Protein AF-A0A920QBR0-F1 (afdb_monomer)

Secondary structure (DSSP, 8-state):
-PPPHHHHHHHHHHHHTS--S-EE--SS--SGGGSSS-SSS--TTSHHHHHHTT--EEEEEETT-HHHHHHHHHHH--EEEEEPPPPEEE----HHHHHHHHHHHHHHHHHHH-HHHHHHHHHHHHHHHHH-GGGGGS---S-HHHHHHHHHHHHHH-EEE-S---TT----HHHHHHHHHHHHHS-BTTB--HHHHHHHHHHHHHHHHHHHHTSS---------

pLDDT: mean 85.83, std 17.13, range [30.34, 98.31]

Solvent-accessible surface area (backbone atoms only — not comparable to full-atom values): 12995 Å² total; per-residue (Å²): 120,80,80,58,70,69,60,45,49,52,38,44,39,42,54,71,72,69,51,54,82,56,47,75,52,79,53,79,71,77,63,54,51,69,42,55,59,66,90,52,81,67,49,85,87,18,43,27,39,59,40,55,60,87,56,46,30,39,27,47,28,46,61,92,46,60,71,53,54,50,43,32,37,46,34,51,65,31,47,74,43,73,38,73,69,39,40,34,30,64,60,44,66,56,73,71,52,41,52,51,50,53,46,50,54,51,24,66,67,21,55,84,83,34,54,71,59,19,54,52,39,48,53,54,51,52,56,49,45,78,72,38,83,68,47,78,75,52,67,94,53,99,47,64,67,59,36,48,51,52,50,51,51,53,49,28,65,33,78,38,66,67,63,75,60,53,92,97,62,74,70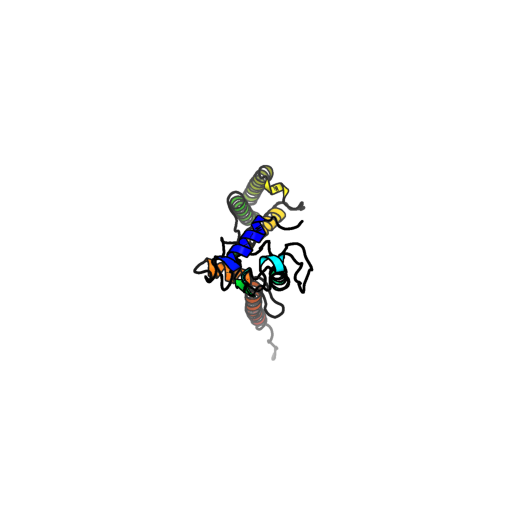,59,72,67,52,32,52,36,26,50,53,57,64,37,52,57,58,52,101,90,40,72,10,50,65,55,48,51,49,59,52,47,48,53,55,52,49,50,52,56,53,58,71,66,67,82,78,86,86,82,81,88,82,90,134

Nearest PDB structures (foldseek):
  7c6o-assembly1_A  TM=9.203E-01  e=1.365E-17  Mycobacterium tuberculosis
  4zhj-assembly1_A  TM=8.213E-01  e=3.123E-10  Synechocystis sp. PCC 6803 substr. Kazusa
  6ytj-assembly1_AAA  TM=8.312E-01  e=5.934E-10  Synechocystis sp. PCC 6803
  6yt0-assembly2_A  TM=8.224E-01  e=7.671E-10  Synechocystis sp. PCC 6803 substr. Kazusa
  4zhj-assembly1_B  TM=8.304E-01  e=6.379E-09  Synechocystis sp. PCC 6803 substr. Kazusa

Structure (mmCIF, N/CA/C/O backbone):
data_AF-A0A920QBR0-F1
#
_entry.id   AF-A0A920QBR0-F1
#
loop_
_atom_site.group_PDB
_atom_site.id
_atom_site.type_symbol
_atom_site.label_atom_id
_atom_site.label_alt_id
_atom_site.label_comp_id
_atom_site.label_asym_id
_atom_site.label_entity_id
_atom_site.label_seq_id
_atom_site.pdbx_PDB_ins_code
_atom_site.Cartn_x
_atom_site.Cartn_y
_atom_site.Cartn_z
_atom_site.occupancy
_atom_site.B_iso_or_equiv
_atom_site.auth_seq_id
_atom_site.auth_comp_id
_atom_site.auth_asym_id
_atom_site.auth_atom_id
_atom_site.pdbx_PDB_model_num
ATOM 1 N N . MET A 1 1 ? 1.749 7.139 26.331 1.00 79.00 1 MET A N 1
ATOM 2 C CA . MET A 1 1 ? 1.245 8.423 26.866 1.00 79.00 1 MET A CA 1
ATOM 3 C C . MET A 1 1 ? -0.264 8.450 26.666 1.00 79.00 1 MET A C 1
ATOM 5 O O . MET A 1 1 ? -0.679 7.994 25.605 1.00 79.00 1 MET A O 1
ATOM 9 N N . PRO A 1 2 ? -1.073 8.867 27.656 1.00 90.00 2 PRO A N 1
ATOM 10 C CA . PRO A 1 2 ? -2.527 8.964 27.491 1.00 90.00 2 PRO A CA 1
ATOM 11 C C . PRO A 1 2 ? -2.900 9.931 26.348 1.00 90.00 2 PRO A C 1
ATOM 13 O O . PRO A 1 2 ? -2.114 10.841 26.067 1.00 90.00 2 PRO A O 1
ATOM 16 N N . PRO A 1 3 ? -4.053 9.741 25.675 1.00 94.88 3 PRO A N 1
ATOM 17 C CA . PRO A 1 3 ? -4.539 10.686 24.677 1.00 94.88 3 PRO A CA 1
ATOM 18 C C . PRO A 1 3 ? -4.793 12.062 25.311 1.00 94.88 3 PRO A C 1
ATOM 20 O O . PRO A 1 3 ? -5.148 12.137 26.492 1.00 94.88 3 PRO A O 1
ATOM 23 N N . PRO A 1 4 ? -4.635 13.149 24.543 1.00 96.19 4 PRO A N 1
ATOM 24 C CA . PRO A 1 4 ? -4.930 14.486 25.034 1.00 96.19 4 PRO A CA 1
ATOM 25 C C . PRO A 1 4 ? -6.442 14.643 25.305 1.00 96.19 4 PRO A C 1
ATOM 27 O O . PRO A 1 4 ? -7.250 13.962 24.663 1.00 96.19 4 PRO A O 1
ATOM 30 N N . PRO A 1 5 ? -6.861 15.514 26.241 1.00 96.44 5 PRO A N 1
ATOM 31 C CA . PRO A 1 5 ? -8.274 15.681 26.595 1.00 96.44 5 PRO A CA 1
ATOM 32 C C . PRO A 1 5 ? -9.180 16.006 25.401 1.00 96.44 5 PRO A C 1
ATOM 34 O O . PRO A 1 5 ? -10.298 15.503 25.326 1.00 96.44 5 PRO A O 1
ATOM 37 N N . GLU A 1 6 ? -8.686 16.780 24.434 1.00 97.56 6 GLU A N 1
ATOM 38 C CA . GLU A 1 6 ? -9.406 17.169 23.218 1.00 97.56 6 GLU A CA 1
ATOM 39 C C . GLU A 1 6 ? -9.779 15.950 22.365 1.00 97.56 6 GLU A C 1
ATOM 41 O O . GLU A 1 6 ? -10.854 15.903 21.767 1.00 97.56 6 GLU A O 1
ATOM 46 N N . TYR A 1 7 ? -8.918 14.929 22.353 1.00 96.81 7 TYR A N 1
ATOM 47 C CA . TYR A 1 7 ? -9.184 13.674 21.658 1.00 96.81 7 TYR A CA 1
ATOM 48 C C . TYR A 1 7 ? -10.373 12.940 22.286 1.00 96.81 7 TYR A C 1
ATOM 50 O O . TYR A 1 7 ? -11.273 12.487 21.581 1.00 96.81 7 TYR A O 1
ATOM 58 N N . LEU A 1 8 ? -10.403 12.838 23.618 1.00 96.31 8 LEU A N 1
ATOM 59 C CA . LEU A 1 8 ? -11.502 12.183 24.332 1.00 96.31 8 LEU A CA 1
ATOM 60 C C . LEU A 1 8 ? -12.803 12.984 24.218 1.00 96.31 8 LEU A C 1
ATOM 62 O O . LEU A 1 8 ? -13.861 12.391 24.009 1.00 96.31 8 LEU A O 1
ATOM 66 N N . ALA A 1 9 ? -12.717 14.315 24.282 1.00 97.56 9 ALA A N 1
ATOM 67 C CA . ALA A 1 9 ? -13.857 15.206 24.101 1.00 97.56 9 ALA A CA 1
ATOM 68 C C . ALA A 1 9 ? -14.510 15.026 22.721 1.00 97.56 9 ALA A C 1
ATOM 70 O O . ALA A 1 9 ? -15.734 14.998 22.629 1.00 97.56 9 ALA A O 1
ATOM 71 N N . PHE A 1 10 ? -13.721 14.825 21.659 1.00 97.31 10 PHE A N 1
ATOM 72 C CA . PHE A 1 10 ? -14.254 14.569 20.319 1.00 97.31 10 PHE A CA 1
ATOM 73 C C . PHE A 1 10 ? -15.081 13.277 20.250 1.00 97.31 10 PHE A C 1
ATOM 75 O O . PHE A 1 10 ? -16.214 13.290 19.769 1.00 97.31 10 PHE A O 1
ATOM 82 N N . TYR A 1 11 ? -14.565 12.165 20.783 1.00 97.06 11 TYR A N 1
ATOM 83 C CA . TYR A 1 11 ? -15.329 10.913 20.819 1.00 97.06 11 TYR A CA 1
ATOM 84 C C . TYR A 1 11 ? -16.535 10.982 21.757 1.00 97.06 11 TYR A C 1
ATOM 86 O O . TYR A 1 11 ? -17.562 10.360 21.486 1.00 97.06 11 TYR A O 1
ATOM 94 N N . GLN A 1 12 ? -16.441 11.738 22.851 1.00 96.88 12 GLN A N 1
ATOM 95 C CA . GLN A 1 12 ? -17.585 11.987 23.719 1.00 96.88 12 GLN A CA 1
ATOM 96 C C . GLN A 1 12 ? -18.673 12.775 22.986 1.00 96.88 12 GLN A C 1
ATOM 98 O O . GLN A 1 12 ? -19.828 12.363 23.018 1.00 96.88 12 GLN A O 1
ATOM 103 N N . TRP A 1 13 ? -18.309 13.832 22.258 1.00 98.12 13 TRP A N 1
ATOM 104 C CA . TRP A 1 13 ? -19.238 14.603 21.433 1.00 98.12 13 TRP A CA 1
ATOM 105 C C . TRP A 1 13 ? -19.926 13.727 20.375 1.00 98.12 13 TRP A C 1
ATOM 107 O O . TRP A 1 13 ? -21.146 13.793 20.229 1.00 98.12 13 TRP A O 1
ATOM 117 N N . ILE A 1 14 ? -19.184 12.840 19.693 1.00 97.81 14 ILE A N 1
ATOM 118 C CA . ILE A 1 14 ? -19.760 11.881 18.730 1.00 97.81 14 ILE A CA 1
ATOM 119 C C . ILE A 1 14 ? -20.855 11.021 19.385 1.00 97.81 14 ILE A C 1
ATOM 121 O O . ILE A 1 14 ? -21.906 10.790 18.779 1.00 97.81 14 ILE A O 1
ATOM 125 N N . LYS A 1 15 ? -20.606 10.533 20.606 1.00 96.31 15 LYS A N 1
ATOM 126 C CA . LYS A 1 15 ? -21.509 9.623 21.327 1.00 96.31 15 LYS A CA 1
ATOM 127 C C . LYS A 1 15 ? -22.711 10.336 21.944 1.00 96.31 15 LYS A C 1
ATOM 129 O O . LYS A 1 15 ? -23.831 9.864 21.792 1.00 96.31 15 LYS A O 1
ATOM 134 N N . GLU A 1 16 ? -22.485 11.449 22.632 1.00 96.56 16 GLU A N 1
ATOM 135 C CA . GLU A 1 16 ? -23.479 12.058 23.525 1.00 96.56 16 GLU A CA 1
ATOM 136 C C . GLU A 1 16 ? -24.253 13.209 22.866 1.00 96.56 16 GLU A C 1
ATOM 138 O O . GLU A 1 16 ? -25.473 13.309 23.025 1.00 96.56 16 GLU A O 1
ATOM 143 N N . ASP A 1 17 ? -23.565 14.057 22.095 1.00 97.69 17 ASP A N 1
ATOM 144 C CA . ASP A 1 17 ? -24.154 15.263 21.501 1.00 97.69 17 ASP A CA 1
ATOM 145 C C . ASP A 1 17 ? -24.629 15.009 20.070 1.00 97.69 17 ASP A C 1
ATOM 147 O O . ASP A 1 17 ? -25.798 15.225 19.747 1.00 97.69 17 ASP A O 1
ATOM 151 N N . PHE A 1 18 ? -23.734 14.505 19.214 1.00 98.31 18 PHE A N 1
ATOM 152 C CA . PHE A 1 18 ? -24.069 14.113 17.846 1.00 98.31 18 PHE A CA 1
ATOM 153 C C . PHE A 1 18 ? -24.934 12.847 17.813 1.00 98.31 18 PHE A C 1
ATOM 155 O O . PHE A 1 18 ? -25.727 12.671 16.888 1.00 98.31 18 PHE A O 1
ATOM 162 N N . LYS A 1 19 ? -24.819 11.992 18.841 1.00 97.38 19 LYS A N 1
ATOM 163 C CA . LYS A 1 19 ? -25.601 10.756 19.008 1.00 97.38 19 LYS A CA 1
ATOM 164 C C . LYS A 1 19 ? -25.487 9.834 17.798 1.00 97.38 19 LYS A C 1
ATOM 166 O O . LYS A 1 19 ? -26.486 9.354 17.260 1.00 97.38 19 LYS A O 1
ATOM 171 N N . ALA A 1 20 ? -24.251 9.601 17.351 1.00 98.00 20 ALA A N 1
ATOM 172 C CA . ALA A 1 20 ? -23.984 8.664 16.270 1.00 98.00 20 ALA A CA 1
ATOM 173 C C . ALA A 1 20 ? -24.543 7.274 16.601 1.00 98.00 20 ALA A C 1
ATOM 175 O O . ALA A 1 20 ? -24.370 6.760 17.703 1.00 98.00 20 ALA A O 1
ATOM 176 N N . HIS A 1 21 ? -25.147 6.629 15.604 1.00 98.06 21 HIS A N 1
ATOM 177 C CA . HIS A 1 21 ? -25.524 5.216 15.691 1.00 98.06 21 HIS A CA 1
ATOM 178 C C . HIS A 1 21 ? -24.360 4.283 15.328 1.00 98.06 21 HIS A C 1
ATOM 180 O O . HIS A 1 21 ? -24.362 3.116 15.708 1.00 98.06 21 HIS A O 1
ATOM 186 N N . ALA A 1 22 ? -23.386 4.789 14.568 1.00 97.50 22 ALA A N 1
ATOM 187 C CA . ALA A 1 22 ? -22.172 4.097 14.160 1.00 97.50 22 ALA A CA 1
ATOM 188 C C . ALA A 1 22 ? -21.110 5.119 13.730 1.00 97.50 22 ALA A C 1
ATOM 190 O O . ALA A 1 22 ? -21.442 6.253 13.373 1.00 97.50 22 ALA A O 1
ATOM 191 N N . VAL A 1 23 ? -19.849 4.695 13.706 1.00 96.88 23 VAL A N 1
ATOM 192 C CA . VAL A 1 23 ? -18.732 5.443 13.117 1.00 96.88 23 VAL A CA 1
ATOM 193 C C . VAL A 1 23 ? -18.111 4.659 11.978 1.00 96.88 23 VAL A C 1
ATOM 195 O O . VAL A 1 23 ? -18.086 3.429 11.996 1.00 96.88 23 VAL A O 1
ATOM 198 N N . ILE A 1 24 ? -17.598 5.393 10.995 1.00 96.31 24 ILE A N 1
ATOM 199 C CA . ILE A 1 24 ? -16.782 4.838 9.924 1.00 96.31 24 ILE A CA 1
ATOM 200 C C . ILE A 1 24 ? -15.386 5.428 10.075 1.00 96.31 24 ILE A C 1
ATOM 202 O O . ILE A 1 24 ? -15.191 6.616 9.820 1.00 96.31 24 ILE A O 1
ATOM 206 N N . HIS A 1 25 ? -14.426 4.608 10.490 1.00 95.44 25 HIS A N 1
ATOM 207 C CA . HIS A 1 25 ? -13.015 4.957 10.346 1.00 95.44 25 HIS A CA 1
ATOM 208 C C . HIS A 1 25 ? -12.565 4.551 8.948 1.00 95.44 25 HIS A C 1
ATOM 210 O O . HIS A 1 25 ? -13.014 3.535 8.431 1.00 95.44 25 HIS A O 1
ATOM 216 N N . PHE A 1 26 ? -11.715 5.343 8.302 1.00 91.62 26 PHE A N 1
ATOM 217 C CA . PHE A 1 26 ? -11.327 5.092 6.917 1.00 91.62 26 PHE A CA 1
ATOM 218 C C . PHE A 1 26 ? -9.814 5.172 6.757 1.00 91.62 26 PHE A C 1
ATOM 220 O O . PHE A 1 26 ? -9.212 6.193 7.084 1.00 91.62 26 PHE A O 1
ATOM 227 N N . GLY A 1 27 ? -9.216 4.111 6.215 1.00 82.00 27 GLY A N 1
ATOM 228 C CA . GLY A 1 27 ? -7.786 4.045 5.929 1.00 82.00 27 GLY A CA 1
ATOM 229 C C . GLY A 1 27 ? -7.072 2.908 6.655 1.00 82.00 27 GLY A C 1
ATOM 230 O O . GLY A 1 27 ? -7.659 2.162 7.428 1.00 82.00 27 GLY A O 1
ATOM 231 N N . LYS A 1 28 ? -5.775 2.779 6.361 1.00 72.88 28 LYS A N 1
ATOM 232 C CA . LYS A 1 28 ? -4.910 1.700 6.857 1.00 72.88 28 LYS A CA 1
ATOM 233 C C . LYS A 1 28 ? -4.583 1.835 8.354 1.00 72.88 28 LYS A C 1
ATOM 235 O O . LYS A 1 28 ? -4.350 0.830 9.001 1.00 72.88 28 LYS A O 1
ATOM 240 N N . HIS A 1 29 ? -4.572 3.050 8.912 1.00 77.19 29 HIS A N 1
ATOM 241 C CA . HIS A 1 29 ? -4.242 3.274 10.325 1.00 77.19 29 HIS A CA 1
ATOM 242 C C . HIS A 1 29 ? -5.144 4.334 10.945 1.00 77.19 29 HIS A C 1
ATOM 244 O O . HIS A 1 29 ? -5.183 5.475 10.480 1.00 77.19 29 HIS A O 1
ATOM 250 N N . GLY A 1 30 ? -5.803 3.975 12.040 1.00 82.19 30 GLY A N 1
ATOM 251 C CA . GLY A 1 30 ? -6.333 4.924 13.004 1.00 82.19 30 GLY A CA 1
ATOM 252 C C . GLY A 1 30 ? -5.311 5.110 14.112 1.00 82.19 30 GLY A C 1
ATOM 253 O O . GLY A 1 30 ? -4.288 4.437 14.158 1.00 82.19 30 GLY A O 1
ATOM 254 N N . ASN A 1 31 ? -5.565 6.031 15.032 1.00 91.25 31 ASN A N 1
ATOM 255 C CA . ASN A 1 31 ? -4.803 6.112 16.282 1.00 91.25 31 ASN A CA 1
ATOM 256 C C . ASN A 1 31 ? -5.563 5.492 17.464 1.00 91.25 31 ASN A C 1
ATOM 258 O O . ASN A 1 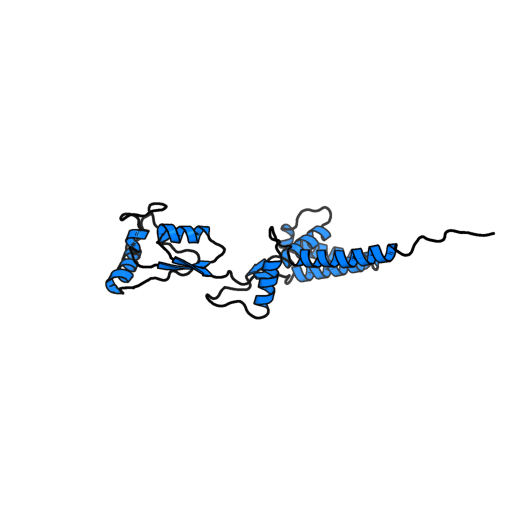31 ? -4.945 5.177 18.478 1.00 91.25 31 ASN A O 1
ATOM 262 N N . LEU A 1 32 ? -6.876 5.285 17.326 1.00 95.00 32 LEU A N 1
ATOM 263 C CA . LEU A 1 32 ? -7.767 4.792 18.373 1.00 95.00 32 LEU A CA 1
ATOM 264 C C . LEU A 1 32 ? -7.332 3.416 18.881 1.00 95.00 32 LEU A C 1
ATOM 266 O O . LEU A 1 32 ? -7.159 3.209 20.077 1.00 95.00 32 LEU A O 1
ATOM 270 N N . GLU A 1 33 ? -7.111 2.482 17.964 1.00 94.25 33 GLU A N 1
ATOM 271 C CA . GLU A 1 33 ? -6.701 1.109 18.240 1.00 94.25 33 GLU A CA 1
ATOM 272 C C . GLU A 1 33 ? -5.279 1.009 18.819 1.00 94.25 33 GLU A C 1
ATOM 274 O O . GLU A 1 33 ? -4.913 -0.033 19.360 1.00 94.25 33 GLU A O 1
ATOM 279 N N . TRP A 1 34 ? -4.502 2.095 18.786 1.00 94.56 34 TRP A N 1
ATOM 280 C CA . TRP A 1 34 ? -3.137 2.180 19.318 1.00 94.56 34 TRP A CA 1
ATOM 281 C C . TRP A 1 34 ? -3.030 2.967 20.624 1.00 94.56 34 TRP A C 1
ATOM 283 O O . TRP A 1 34 ? -1.943 3.052 21.201 1.00 94.56 34 TRP A O 1
ATOM 293 N N . LEU A 1 35 ? -4.135 3.532 21.122 1.00 96.12 35 LEU A N 1
ATOM 294 C CA . LEU A 1 35 ? -4.127 4.221 22.409 1.00 96.12 35 LEU A CA 1
ATOM 295 C C . LEU A 1 35 ? -3.717 3.266 23.537 1.00 96.12 35 LEU A C 1
ATOM 297 O O . LEU A 1 35 ? -3.998 2.069 23.444 1.00 96.12 35 LEU A O 1
ATOM 301 N N . PRO A 1 36 ? -3.084 3.759 24.619 1.00 96.31 36 PRO A N 1
ATOM 302 C CA . PRO A 1 36 ? -2.582 2.893 25.681 1.00 96.31 36 PRO A CA 1
ATOM 303 C C . PRO A 1 36 ? -3.671 2.011 26.303 1.00 96.31 36 PRO A C 1
ATOM 305 O O . PRO A 1 36 ? -4.824 2.413 26.443 1.00 96.31 36 PRO A O 1
ATOM 308 N N . GLY A 1 37 ? -3.282 0.799 26.686 1.00 94.81 37 GLY A N 1
ATOM 309 C CA . GLY A 1 37 ? -4.181 -0.202 27.250 1.00 94.81 37 GLY A CA 1
ATOM 310 C C . GLY A 1 37 ? -3.789 -1.615 26.835 1.00 94.81 37 GLY A C 1
ATOM 311 O O . GLY A 1 37 ? -2.856 -1.806 26.040 1.00 94.81 37 GLY A O 1
ATOM 312 N N . ARG A 1 38 ? -4.517 -2.602 27.350 1.00 95.38 38 ARG A N 1
ATOM 313 C CA . ARG A 1 38 ? -4.332 -4.035 27.083 1.00 95.38 38 ARG A CA 1
ATOM 314 C C . ARG A 1 38 ? -4.309 -4.362 25.594 1.00 95.38 38 ARG A C 1
ATOM 316 O O . ARG A 1 38 ? -4.991 -3.734 24.797 1.00 95.38 38 ARG A O 1
ATOM 323 N N . SER A 1 39 ? -3.530 -5.373 25.207 1.00 92.06 39 SER A N 1
ATOM 324 C CA . SER A 1 39 ? -3.362 -5.795 23.806 1.00 92.06 39 SER A CA 1
ATOM 325 C C . SER A 1 39 ? -4.627 -6.389 23.174 1.00 92.06 39 SER A C 1
ATOM 327 O O . SER A 1 39 ? -4.817 -6.270 21.967 1.00 92.06 39 SER A O 1
ATOM 329 N N . VAL A 1 40 ? -5.483 -7.020 23.976 1.00 92.75 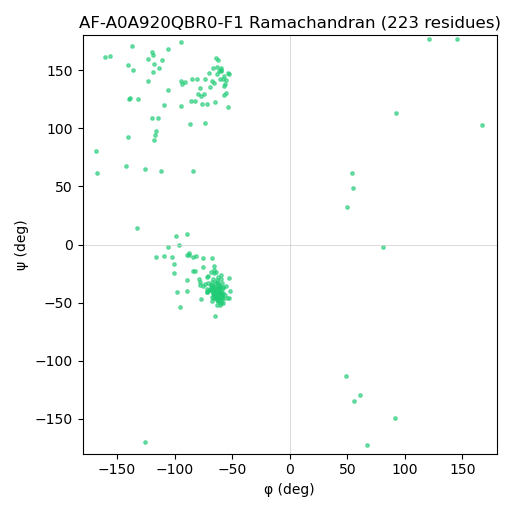40 VAL A N 1
ATOM 330 C CA . VAL A 1 40 ? -6.748 -7.651 23.576 1.00 92.75 40 VAL A CA 1
ATOM 331 C C . VAL A 1 40 ? -7.672 -7.721 24.792 1.00 92.75 40 VAL A C 1
ATOM 333 O O . VAL A 1 40 ? -7.192 -7.624 25.922 1.00 92.75 40 VAL A O 1
ATOM 336 N N . ALA A 1 41 ? -8.974 -7.924 24.563 1.00 91.81 41 ALA A N 1
ATOM 337 C CA . ALA A 1 41 ? -9.987 -8.030 25.617 1.00 91.81 41 ALA A CA 1
ATOM 338 C C . ALA A 1 41 ? -9.941 -6.812 26.551 1.00 91.81 41 ALA A C 1
ATOM 340 O O . ALA A 1 41 ? -9.640 -6.920 27.745 1.00 91.81 41 ALA A O 1
ATOM 341 N N . LEU A 1 42 ? -10.184 -5.646 25.948 1.00 94.31 42 LEU A N 1
ATOM 342 C CA . LEU A 1 42 ? -10.168 -4.368 26.640 1.00 94.31 42 LEU A CA 1
ATOM 343 C C . LEU A 1 42 ? -11.193 -4.339 27.769 1.00 94.31 42 LEU A C 1
ATOM 345 O O . LEU A 1 42 ? -12.249 -4.971 27.693 1.00 94.31 42 LEU A O 1
ATOM 349 N N . GLY A 1 43 ? -10.889 -3.578 28.806 1.00 94.38 43 GLY A N 1
ATOM 350 C CA . GLY A 1 43 ? -11.852 -3.229 29.836 1.00 94.38 43 GLY A CA 1
ATOM 351 C C . GLY A 1 43 ? -11.954 -1.726 30.041 1.00 94.38 43 GLY A C 1
ATOM 352 O O . GLY A 1 43 ? -11.481 -0.946 29.214 1.00 94.38 43 GLY A O 1
ATOM 353 N N . PRO A 1 44 ? -12.657 -1.314 31.103 1.00 94.56 44 PRO A N 1
ATOM 354 C CA . PRO A 1 44 ? -13.172 0.045 31.233 1.00 94.56 44 PRO A CA 1
ATOM 355 C C . PRO A 1 44 ? -12.085 1.121 31.359 1.00 94.56 44 PRO A C 1
ATOM 357 O O . PRO A 1 44 ? -12.351 2.281 31.067 1.00 94.56 44 PRO A O 1
ATOM 360 N N . GLU A 1 45 ? -10.877 0.752 31.776 1.00 95.31 45 GLU A N 1
ATOM 361 C CA . GLU A 1 45 ? -9.725 1.640 31.933 1.00 95.31 45 GLU A CA 1
ATOM 362 C C . GLU A 1 45 ? -8.859 1.786 30.669 1.00 95.31 45 GLU A C 1
ATOM 364 O O . GLU A 1 45 ? -7.967 2.634 30.631 1.00 95.31 45 GLU A O 1
ATOM 369 N N . ASP A 1 46 ? -9.103 0.981 29.631 1.00 96.81 46 ASP A N 1
ATOM 370 C CA . ASP A 1 46 ? -8.336 1.043 28.389 1.00 96.81 46 ASP A CA 1
ATOM 371 C C . ASP A 1 46 ? -8.820 2.204 27.510 1.00 96.81 46 ASP A C 1
ATOM 373 O O . ASP A 1 46 ? -10.005 2.327 27.199 1.00 96.81 46 ASP A O 1
ATOM 377 N N . PHE A 1 47 ? -7.901 3.051 27.039 1.00 97.06 47 PHE A N 1
ATOM 378 C CA . PHE A 1 47 ? -8.267 4.265 26.301 1.00 97.06 47 PHE A CA 1
ATOM 379 C C . PHE A 1 47 ? -9.101 4.045 25.030 1.00 97.06 47 PHE A C 1
ATOM 381 O O . PHE A 1 47 ? -10.001 4.856 24.803 1.00 97.06 47 PHE A O 1
ATOM 388 N N . PRO A 1 48 ? -8.888 2.989 24.216 1.00 95.88 48 PRO A N 1
ATOM 389 C CA . PRO A 1 48 ? -9.780 2.728 23.089 1.00 95.88 48 PRO A CA 1
ATOM 390 C C . PRO A 1 48 ? -11.230 2.468 23.539 1.00 95.88 48 PRO A C 1
ATOM 392 O O . PRO A 1 48 ? -12.168 2.945 22.900 1.00 95.88 48 PRO A O 1
ATOM 395 N N . GLN A 1 49 ? -11.413 1.781 24.676 1.00 95.56 49 GLN A N 1
ATOM 396 C CA . GLN A 1 49 ? -12.724 1.512 25.271 1.00 95.56 49 GLN A CA 1
ATOM 397 C C . GLN A 1 49 ? -13.348 2.783 25.858 1.00 95.56 49 GLN A C 1
ATOM 399 O O . GLN A 1 49 ? -14.544 3.010 25.689 1.00 95.56 49 GLN A O 1
ATOM 404 N N . ILE A 1 50 ? -12.552 3.637 26.505 1.00 95.69 50 ILE A N 1
ATOM 405 C CA . ILE A 1 50 ? -13.010 4.932 27.034 1.00 95.69 50 ILE A CA 1
ATOM 406 C C . ILE A 1 50 ? -13.480 5.846 25.894 1.00 95.69 50 ILE A C 1
ATOM 408 O O . ILE A 1 50 ? -14.563 6.436 25.962 1.00 95.69 50 ILE A O 1
ATOM 412 N N . ALA A 1 51 ? -12.679 5.948 24.830 1.00 96.12 51 ALA A N 1
ATOM 413 C CA . ALA A 1 51 ? -12.977 6.793 23.684 1.00 96.12 51 ALA A CA 1
ATOM 414 C C . ALA A 1 51 ? -14.232 6.298 22.949 1.00 96.12 51 ALA A C 1
ATOM 416 O O . ALA A 1 51 ? -15.245 6.994 22.924 1.00 96.12 51 ALA A O 1
ATOM 417 N N . LEU A 1 52 ? -14.223 5.073 22.421 1.00 95.12 52 LEU A N 1
ATOM 418 C CA . LEU A 1 52 ? -15.279 4.603 21.521 1.00 95.12 52 LEU A CA 1
ATOM 419 C C . LEU A 1 52 ? -16.466 3.938 22.241 1.00 95.12 52 LEU A C 1
ATOM 421 O O . LEU A 1 52 ? -17.607 4.043 21.792 1.00 95.12 52 LEU A O 1
ATOM 425 N N . GLY A 1 53 ? -16.234 3.296 23.386 1.00 93.62 53 GLY A N 1
ATOM 426 C CA . GLY A 1 53 ? -17.274 2.593 24.135 1.00 93.62 53 GLY A CA 1
ATOM 427 C C . GLY A 1 53 ? -17.902 1.448 23.339 1.00 93.62 53 GLY A C 1
ATOM 428 O O . GLY A 1 53 ? -17.208 0.583 22.813 1.00 93.62 53 GLY A O 1
ATOM 429 N N . THR A 1 54 ? -19.233 1.427 23.278 1.00 93.06 54 THR A N 1
ATOM 430 C CA . THR A 1 54 ? -20.027 0.409 22.567 1.00 93.06 54 THR A CA 1
ATOM 431 C C . THR A 1 54 ? -20.490 0.862 21.181 1.00 93.06 54 THR A C 1
ATOM 433 O O . THR A 1 54 ? -21.290 0.168 20.553 1.00 93.06 54 THR A O 1
ATOM 436 N N . LEU A 1 55 ? -20.025 2.022 20.705 1.00 96.38 55 LEU A N 1
ATOM 437 C CA . LEU A 1 55 ? -20.430 2.575 19.418 1.00 96.38 55 LEU A CA 1
ATOM 438 C C . LEU A 1 55 ? -19.950 1.660 18.275 1.00 96.38 55 LEU A C 1
ATOM 440 O O . LEU A 1 55 ? -18.743 1.422 18.169 1.00 96.38 55 LEU A O 1
ATOM 444 N N . PRO A 1 56 ? -20.850 1.146 17.413 1.00 97.25 56 PRO A N 1
ATOM 445 C CA . PRO A 1 56 ? -20.460 0.315 16.283 1.00 97.25 56 PRO A CA 1
ATOM 446 C C . PRO A 1 56 ? -19.437 1.015 15.388 1.00 97.25 56 PRO A C 1
ATOM 448 O O . PRO A 1 56 ? -19.640 2.156 14.975 1.00 97.25 56 PRO A O 1
ATOM 451 N N . ASN A 1 57 ? -18.353 0.312 15.071 1.00 96.44 57 ASN A N 1
ATOM 452 C CA . ASN A 1 57 ? -17.232 0.847 14.311 1.00 96.44 57 ASN A CA 1
ATOM 453 C C . ASN A 1 57 ? -17.037 0.060 13.015 1.00 96.44 57 ASN A C 1
ATOM 455 O O . ASN A 1 57 ? -16.609 -1.092 13.043 1.00 96.44 57 ASN A O 1
ATOM 459 N N . LEU A 1 58 ? -17.366 0.677 11.885 1.00 97.00 58 LEU A N 1
ATOM 460 C CA . LEU A 1 58 ? -17.112 0.141 10.553 1.00 97.00 58 LEU A CA 1
ATOM 461 C C . LEU A 1 58 ? -15.776 0.678 10.051 1.00 97.00 58 LEU A C 1
ATOM 463 O O . LEU A 1 58 ? -15.482 1.861 10.212 1.00 97.00 58 LEU A O 1
ATOM 467 N N . TYR A 1 59 ? -14.980 -0.174 9.415 1.00 96.12 59 TYR A N 1
ATOM 468 C CA . TYR A 1 59 ? -13.631 0.213 9.027 1.00 96.12 59 TYR A CA 1
ATOM 469 C C . TYR A 1 59 ? -13.259 -0.336 7.646 1.00 96.12 59 TYR A C 1
ATOM 471 O O . TYR A 1 59 ? -12.776 -1.467 7.535 1.00 96.12 59 TYR A O 1
ATOM 479 N N . PRO A 1 60 ? -13.489 0.436 6.567 1.00 95.62 60 PRO A N 1
ATOM 480 C CA . PRO A 1 60 ? -12.852 0.194 5.284 1.00 95.62 60 PRO A CA 1
ATOM 481 C C . PRO A 1 60 ? -11.331 0.116 5.418 1.00 95.62 60 PRO A C 1
ATOM 483 O O . PRO A 1 60 ? -10.692 1.085 5.835 1.00 95.62 60 PRO A O 1
ATOM 486 N N . PHE A 1 61 ? -10.771 -1.040 5.065 1.00 94.88 61 PHE A N 1
ATOM 487 C CA . PHE A 1 61 ? -9.368 -1.368 5.315 1.00 94.88 61 PHE A CA 1
ATOM 488 C C . PHE A 1 61 ? -8.723 -2.019 4.090 1.00 94.88 61 PHE A C 1
ATOM 490 O O . PHE A 1 61 ? -9.391 -2.689 3.304 1.00 94.88 61 PHE A O 1
ATOM 497 N N . ILE A 1 62 ? -7.419 -1.823 3.905 1.00 94.25 62 ILE A N 1
ATOM 498 C CA . ILE A 1 62 ? -6.713 -2.374 2.747 1.00 94.25 62 ILE A CA 1
ATOM 499 C C . ILE A 1 62 ? -6.445 -3.874 2.933 1.00 94.25 62 ILE A C 1
ATOM 501 O O . ILE A 1 62 ? -5.853 -4.293 3.926 1.00 94.25 62 ILE A O 1
ATOM 505 N N . VAL A 1 63 ? -6.829 -4.687 1.943 1.00 93.56 63 VAL A N 1
ATOM 506 C CA . VAL A 1 63 ? -6.781 -6.161 2.041 1.00 93.56 63 VAL A CA 1
ATOM 507 C C . VAL A 1 63 ? -5.379 -6.732 2.288 1.00 93.56 63 VAL A C 1
ATOM 509 O O . VAL A 1 63 ? -5.231 -7.817 2.844 1.00 93.56 63 VAL A O 1
ATOM 512 N N . ASN A 1 64 ? -4.332 -6.020 1.869 1.00 92.06 64 ASN A N 1
ATOM 513 C CA . ASN A 1 64 ? -2.955 -6.494 1.976 1.00 92.06 64 ASN A CA 1
ATOM 514 C C . ASN A 1 64 ? -2.268 -6.116 3.296 1.00 92.06 64 ASN A C 1
ATOM 516 O O . ASN A 1 64 ? -1.065 -6.339 3.417 1.00 92.06 64 ASN A O 1
ATOM 520 N N . ASP A 1 65 ? -3.006 -5.578 4.272 1.00 92.62 65 ASP A N 1
ATOM 521 C CA . ASP A 1 65 ? -2.491 -5.311 5.615 1.00 92.62 65 ASP A CA 1
ATOM 522 C C . ASP A 1 65 ? -3.346 -5.948 6.732 1.00 92.62 65 ASP A C 1
ATOM 524 O O . ASP A 1 65 ? -3.964 -5.269 7.559 1.00 92.62 65 ASP A O 1
ATOM 528 N N . PRO A 1 66 ? -3.410 -7.290 6.779 1.00 92.25 66 PRO A N 1
ATOM 529 C CA . PRO A 1 66 ? -4.261 -7.996 7.732 1.00 92.25 66 PRO A CA 1
ATOM 530 C C . PRO A 1 66 ? -3.796 -7.850 9.187 1.00 92.25 66 PRO A C 1
ATOM 532 O O . PRO A 1 66 ? -4.605 -8.018 10.102 1.00 92.25 66 PRO A O 1
ATOM 535 N N . GLY A 1 67 ? -2.509 -7.570 9.422 1.00 91.94 67 GLY A N 1
ATOM 536 C CA . GLY A 1 67 ? -1.947 -7.452 10.769 1.00 91.94 67 GLY A CA 1
ATOM 537 C C . GLY A 1 67 ? -2.554 -6.281 11.535 1.00 91.94 67 GLY A C 1
ATOM 538 O O . GLY A 1 67 ? -3.009 -6.437 12.669 1.00 91.94 67 GLY A O 1
ATOM 539 N N . GLU A 1 68 ? -2.643 -5.130 10.883 1.00 93.31 68 GLU A N 1
ATOM 540 C CA . GLU A 1 68 ? -3.214 -3.926 11.479 1.00 93.31 68 GLU A CA 1
ATOM 541 C C . GLU A 1 68 ? -4.742 -3.958 11.496 1.00 93.31 68 GLU A C 1
ATOM 543 O O . GLU A 1 68 ? -5.361 -3.592 12.498 1.00 93.31 68 GLU A O 1
ATOM 548 N N . GLY A 1 69 ? -5.365 -4.548 10.471 1.00 93.62 69 GLY A N 1
ATOM 549 C CA . GLY A 1 69 ? -6.799 -4.834 10.501 1.00 93.62 69 GLY A CA 1
ATOM 550 C C . GLY A 1 69 ? -7.183 -5.728 11.691 1.00 93.62 69 GLY A C 1
ATOM 551 O O . GLY A 1 69 ? -8.218 -5.525 12.331 1.00 93.62 69 GLY A O 1
ATOM 552 N N . ALA A 1 70 ? -6.330 -6.691 12.062 1.00 94.31 70 ALA A N 1
ATOM 553 C CA . ALA A 1 70 ? -6.534 -7.513 13.254 1.00 94.31 70 ALA A CA 1
ATOM 554 C C . ALA A 1 70 ? -6.391 -6.715 14.562 1.00 94.31 70 ALA A C 1
ATOM 556 O O . ALA A 1 70 ? -7.121 -6.992 15.519 1.00 94.31 70 ALA A O 1
ATOM 557 N N . GLN A 1 71 ? -5.498 -5.724 14.613 1.00 94.75 71 GLN A N 1
ATOM 558 C CA . GLN A 1 71 ? -5.362 -4.819 15.756 1.00 94.75 71 GLN A CA 1
ATOM 559 C C . GLN A 1 71 ? -6.647 -4.008 15.965 1.00 94.75 71 GLN A C 1
ATOM 561 O O . GLN A 1 71 ? -7.195 -4.010 17.070 1.00 94.75 71 GLN A O 1
ATOM 566 N N . ALA A 1 72 ? -7.183 -3.401 14.903 1.00 94.75 72 ALA A N 1
ATOM 567 C CA . ALA A 1 72 ? -8.446 -2.666 14.952 1.00 94.75 72 ALA A CA 1
ATOM 568 C C . ALA A 1 72 ? -9.618 -3.567 15.394 1.00 94.75 72 ALA A C 1
ATOM 570 O O . ALA A 1 72 ? -10.372 -3.211 16.301 1.00 94.75 72 ALA A O 1
ATOM 571 N N . LYS A 1 73 ? -9.722 -4.795 14.862 1.00 94.38 73 LYS A N 1
ATOM 572 C CA . LYS A 1 73 ? -10.720 -5.783 15.327 1.00 94.38 73 LYS A CA 1
ATOM 573 C C . LYS A 1 73 ? -10.632 -6.037 16.833 1.00 94.38 73 LYS A C 1
ATOM 575 O O . LYS A 1 73 ? -11.651 -6.083 17.513 1.00 94.38 73 LYS A O 1
ATOM 580 N N . ARG A 1 74 ? -9.418 -6.225 17.360 1.00 95.12 74 ARG A N 1
ATOM 581 C CA . ARG A 1 74 ? -9.186 -6.622 18.761 1.00 95.12 74 ARG A CA 1
ATOM 582 C C . ARG A 1 74 ? -9.300 -5.474 19.759 1.00 95.12 74 ARG A C 1
ATOM 584 O O . ARG A 1 74 ? -9.630 -5.734 20.915 1.00 95.12 74 ARG A O 1
ATOM 591 N N . ARG A 1 75 ? -8.985 -4.243 19.343 1.00 95.38 75 ARG A N 1
ATOM 592 C CA . ARG A 1 75 ? -8.846 -3.083 20.241 1.00 95.38 75 ARG A CA 1
ATOM 593 C C . ARG A 1 75 ? -9.859 -1.968 20.012 1.00 95.38 75 ARG A C 1
ATOM 595 O O . ARG A 1 75 ? -9.954 -1.081 20.844 1.00 95.38 75 ARG A O 1
ATOM 602 N N . SER A 1 76 ? -10.630 -1.984 18.935 1.00 93.56 76 SER A N 1
ATOM 603 C CA . SER A 1 76 ? -11.731 -1.028 18.743 1.00 93.56 76 SER A CA 1
ATOM 604 C C . SER A 1 76 ? -13.025 -1.705 18.299 1.00 93.56 76 SER A C 1
ATOM 606 O O . SER A 1 76 ? -13.946 -1.028 17.845 1.00 93.56 76 SER A O 1
ATOM 608 N N . SER A 1 77 ? -13.096 -3.039 18.426 1.00 93.38 77 SER A N 1
ATOM 609 C CA . SER A 1 77 ? -14.233 -3.870 18.003 1.00 93.38 77 SER A CA 1
ATOM 610 C C . SER A 1 77 ? -14.671 -3.577 16.564 1.00 93.38 77 SER A C 1
ATOM 612 O O . SER A 1 77 ? -15.855 -3.648 16.234 1.00 93.38 77 SER A O 1
ATOM 614 N N . ALA A 1 78 ? -13.710 -3.208 15.712 1.00 95.50 78 ALA A N 1
ATOM 615 C CA . ALA A 1 78 ? -13.984 -2.768 14.358 1.00 95.50 78 ALA A CA 1
ATOM 616 C C . ALA A 1 78 ? -14.489 -3.921 13.481 1.00 95.50 78 ALA A C 1
ATOM 618 O O . ALA A 1 78 ? -13.904 -5.008 13.442 1.00 95.50 78 ALA A O 1
ATOM 619 N N . VAL A 1 79 ? -15.535 -3.652 12.705 1.00 96.81 79 VAL A N 1
ATOM 620 C CA . VAL A 1 79 ? -15.960 -4.488 11.584 1.00 96.81 79 VAL A CA 1
ATOM 621 C C . VAL A 1 79 ? -15.169 -4.047 10.361 1.00 96.81 79 VAL A C 1
ATOM 623 O O . VAL A 1 79 ? -15.435 -2.999 9.772 1.00 96.81 79 VAL A O 1
ATOM 626 N N . ILE A 1 80 ? -14.175 -4.855 9.998 1.00 96.00 80 ILE A N 1
ATOM 627 C CA . ILE A 1 80 ? -13.332 -4.600 8.830 1.00 96.00 80 ILE A CA 1
ATOM 628 C C . ILE A 1 80 ? -14.101 -4.909 7.547 1.00 96.00 80 ILE A C 1
ATOM 630 O O . ILE A 1 80 ? -14.667 -5.995 7.406 1.00 96.00 80 ILE A O 1
ATOM 634 N N . ILE A 1 81 ? -14.080 -3.953 6.619 1.00 95.81 81 ILE A N 1
ATOM 635 C CA . ILE A 1 81 ? -14.643 -4.072 5.275 1.00 95.81 81 ILE A CA 1
ATOM 636 C C . ILE A 1 81 ? -13.482 -3.932 4.291 1.00 95.81 81 ILE A C 1
ATOM 638 O O . ILE A 1 81 ? -13.065 -2.822 3.959 1.00 95.81 81 ILE A O 1
ATOM 642 N N . ASP A 1 82 ? -12.920 -5.063 3.873 1.00 94.44 82 ASP A N 1
ATOM 643 C CA . ASP A 1 82 ? -11.714 -5.055 3.048 1.00 94.44 82 ASP A CA 1
ATOM 644 C C . ASP A 1 82 ? -11.970 -4.443 1.665 1.00 94.44 82 ASP A C 1
ATOM 646 O O . ASP A 1 82 ? -12.984 -4.707 1.013 1.00 94.44 82 ASP A O 1
ATOM 650 N N . HIS A 1 83 ? -11.010 -3.648 1.199 1.00 94.62 83 HIS A N 1
ATOM 651 C CA . HIS A 1 83 ? -10.983 -3.088 -0.144 1.00 94.62 83 HIS A CA 1
ATOM 652 C C . HIS A 1 83 ? -9.707 -3.465 -0.894 1.00 94.62 83 HIS A C 1
ATOM 654 O O . HIS A 1 83 ? -8.677 -3.812 -0.308 1.00 94.62 83 HIS A O 1
ATOM 660 N N . LEU A 1 84 ? -9.774 -3.371 -2.224 1.00 93.50 84 LEU A N 1
ATOM 661 C CA . LEU A 1 84 ? -8.651 -3.687 -3.100 1.00 93.50 84 LEU A CA 1
ATOM 662 C C . LEU A 1 84 ? -7.464 -2.750 -2.855 1.00 93.50 84 LEU A C 1
ATOM 664 O O . LEU A 1 84 ? -7.613 -1.587 -2.471 1.00 93.50 84 LEU A O 1
ATOM 668 N N . THR A 1 85 ? -6.265 -3.250 -3.137 1.00 93.31 85 THR A N 1
ATOM 669 C CA . THR A 1 85 ? -5.093 -2.390 -3.296 1.00 93.31 85 THR A CA 1
ATOM 670 C C . THR A 1 85 ? -5.283 -1.465 -4.501 1.00 93.31 85 THR A C 1
ATOM 672 O O . THR A 1 85 ? -6.079 -1.767 -5.398 1.00 93.31 85 THR A O 1
ATOM 675 N N . PRO A 1 86 ? -4.531 -0.356 -4.587 1.00 93.25 86 PRO A N 1
ATOM 676 C CA . PRO A 1 86 ? -4.437 0.380 -5.836 1.00 93.25 86 PRO A CA 1
ATOM 677 C C . PRO A 1 86 ? -4.019 -0.540 -6.997 1.00 93.25 86 PRO A C 1
ATOM 679 O O . PRO A 1 86 ? -3.270 -1.495 -6.756 1.00 93.25 86 PRO A O 1
ATOM 682 N N . PRO A 1 87 ? -4.493 -0.277 -8.229 1.00 91.31 87 PRO A N 1
ATOM 683 C CA . PRO A 1 87 ? -4.142 -1.085 -9.393 1.00 91.31 87 PRO A CA 1
ATOM 684 C C . PRO A 1 87 ? -2.624 -1.124 -9.579 1.00 91.31 87 PRO A C 1
ATOM 686 O O . PRO A 1 87 ? -1.964 -0.094 -9.452 1.00 91.31 87 PRO A O 1
ATOM 689 N N . LEU A 1 88 ? -2.078 -2.301 -9.871 1.00 91.56 88 LEU A N 1
ATOM 690 C CA . LEU A 1 88 ? -0.656 -2.487 -10.156 1.00 91.56 88 LEU A CA 1
ATOM 691 C C . LEU A 1 88 ? -0.419 -2.439 -11.665 1.00 91.56 88 LEU A C 1
ATOM 693 O O . LEU A 1 88 ? -1.219 -2.977 -12.429 1.00 91.56 88 LEU A O 1
ATOM 697 N N . THR A 1 89 ? 0.679 -1.814 -12.072 1.00 88.12 89 THR A N 1
ATOM 698 C CA . THR A 1 89 ? 1.196 -1.837 -13.444 1.00 88.12 89 THR A CA 1
ATOM 699 C C . THR A 1 89 ? 2.714 -2.028 -13.420 1.00 88.12 89 THR A C 1
ATOM 701 O O . THR A 1 89 ? 3.331 -1.996 -12.351 1.00 88.12 89 THR A O 1
ATOM 704 N N . ARG A 1 90 ? 3.316 -2.263 -14.585 1.00 86.44 90 ARG A N 1
ATOM 705 C CA . ARG A 1 90 ? 4.775 -2.284 -14.730 1.00 86.44 90 ARG A CA 1
ATOM 706 C C . ARG A 1 90 ? 5.314 -0.863 -14.663 1.00 86.44 90 ARG A C 1
ATOM 708 O O . ARG A 1 90 ? 4.688 0.041 -15.210 1.00 86.44 90 ARG A O 1
ATOM 715 N N . ALA A 1 91 ? 6.468 -0.675 -14.033 1.00 88.88 91 ALA A N 1
ATOM 716 C CA . ALA A 1 91 ? 7.114 0.633 -14.015 1.00 88.88 91 ALA A CA 1
ATOM 717 C C . ALA A 1 91 ? 7.481 1.101 -15.428 1.00 88.88 91 ALA A C 1
ATOM 719 O O . ALA A 1 91 ? 7.312 2.278 -15.741 1.00 88.88 91 ALA A O 1
ATOM 720 N N . GLY A 1 92 ? 7.917 0.170 -16.286 1.00 86.75 92 GLY A N 1
ATOM 721 C CA . GLY A 1 92 ? 8.525 0.532 -17.561 1.00 86.75 92 GLY A CA 1
ATOM 722 C C . GLY A 1 92 ? 9.870 1.228 -17.352 1.00 86.75 92 GLY A C 1
ATOM 723 O O . GLY A 1 92 ? 10.384 1.285 -16.237 1.00 86.75 92 GLY A O 1
ATOM 724 N N . LEU A 1 93 ? 10.438 1.745 -18.438 1.00 89.62 93 LEU A N 1
ATOM 725 C CA . LEU A 1 93 ? 11.629 2.589 -18.401 1.00 89.62 93 LEU A CA 1
ATOM 726 C C . LEU A 1 93 ? 11.260 3.998 -18.856 1.00 89.62 93 LEU A C 1
ATOM 728 O O . LEU A 1 93 ? 10.314 4.190 -19.622 1.00 89.62 93 LEU A O 1
ATOM 732 N N . TYR A 1 94 ? 12.002 4.983 -18.367 1.00 85.50 94 TYR A N 1
ATOM 733 C CA . TYR A 1 94 ? 11.825 6.384 -18.720 1.00 85.50 94 TYR A CA 1
ATOM 734 C C . TYR A 1 94 ? 13.185 7.063 -18.869 1.00 85.50 94 TYR A C 1
ATOM 736 O O . TYR A 1 94 ? 14.171 6.630 -18.274 1.00 85.50 94 TYR A O 1
ATOM 744 N N . GLU A 1 95 ? 13.214 8.127 -19.671 1.00 89.56 95 GLU A N 1
ATOM 745 C CA . GLU A 1 95 ? 14.362 9.027 -19.835 1.00 89.56 95 GLU A CA 1
ATOM 746 C C . GLU A 1 95 ? 15.689 8.283 -20.076 1.00 89.56 95 GLU A C 1
ATOM 748 O O . GLU A 1 95 ? 15.873 7.649 -21.117 1.00 89.56 95 GLU A O 1
ATOM 753 N N . GLU A 1 96 ? 16.622 8.367 -19.129 1.00 90.88 96 GLU A N 1
ATOM 754 C CA . GLU A 1 96 ? 17.959 7.788 -19.239 1.00 90.88 96 GLU A CA 1
ATOM 755 C C . GLU A 1 96 ? 17.941 6.260 -19.320 1.00 90.88 96 GLU A C 1
ATOM 757 O O . GLU A 1 96 ? 18.747 5.686 -20.052 1.00 90.88 96 GLU A O 1
ATOM 762 N N . PHE A 1 97 ? 16.992 5.602 -18.649 1.00 92.69 97 PHE A N 1
ATOM 763 C CA . PHE A 1 97 ? 16.867 4.147 -18.685 1.00 92.69 97 PHE A CA 1
ATOM 764 C C . PHE A 1 97 ? 16.349 3.641 -20.038 1.00 92.69 97 PHE A C 1
ATOM 766 O O . PHE A 1 97 ? 16.834 2.629 -20.538 1.00 92.69 97 PHE A O 1
ATOM 773 N N . ASP A 1 98 ? 15.410 4.363 -20.664 1.00 92.88 98 ASP A N 1
ATOM 774 C CA . ASP A 1 98 ? 14.934 4.050 -22.024 1.00 92.88 98 ASP A CA 1
ATOM 775 C C . ASP A 1 98 ? 16.065 4.228 -23.048 1.00 92.88 98 ASP A C 1
ATOM 777 O O . ASP A 1 98 ? 16.283 3.386 -23.920 1.00 92.88 98 ASP A O 1
ATOM 781 N N . LYS A 1 99 ? 16.865 5.293 -22.895 1.00 93.06 99 LYS A N 1
ATOM 782 C CA . LYS A 1 99 ? 18.055 5.509 -23.725 1.00 93.06 99 LYS A CA 1
ATOM 783 C C . LYS A 1 99 ? 19.081 4.383 -23.552 1.00 93.06 99 LYS A C 1
ATOM 785 O O . LYS A 1 99 ? 19.616 3.908 -24.552 1.00 93.06 99 LYS A O 1
ATOM 790 N N . ALA A 1 100 ? 19.351 3.966 -22.316 1.00 94.12 100 ALA A N 1
ATOM 791 C CA . ALA A 1 100 ? 20.282 2.881 -22.020 1.00 94.12 100 ALA A CA 1
ATOM 792 C C . ALA A 1 100 ? 19.812 1.542 -22.616 1.00 94.12 100 ALA A C 1
ATOM 794 O O . ALA A 1 100 ? 20.616 0.833 -23.220 1.00 94.12 100 ALA A O 1
ATOM 795 N N . GLU A 1 101 ? 18.513 1.228 -22.526 1.00 95.12 101 GLU A N 1
ATOM 796 C CA . GLU A 1 101 ? 17.932 0.023 -23.137 1.00 95.12 101 GLU A CA 1
ATOM 797 C C . GLU A 1 101 ? 18.110 0.034 -24.659 1.00 95.12 101 GLU A C 1
ATOM 799 O O . GLU A 1 101 ? 18.596 -0.938 -25.232 1.00 95.12 101 GLU A O 1
ATOM 804 N N . ARG A 1 102 ? 17.813 1.158 -25.316 1.00 95.25 102 ARG A N 1
ATOM 805 C CA . ARG A 1 102 ? 17.970 1.285 -26.772 1.00 95.25 102 ARG A CA 1
ATOM 806 C C . ARG A 1 102 ? 19.414 1.109 -27.237 1.00 95.25 102 ARG A C 1
ATOM 808 O O . ARG A 1 102 ? 19.640 0.472 -28.262 1.00 95.25 102 ARG A O 1
ATOM 815 N N . LEU A 1 103 ? 20.380 1.660 -26.499 1.00 95.88 103 LEU A N 1
ATOM 816 C CA . LEU A 1 103 ? 21.803 1.484 -26.805 1.00 95.88 103 LEU A CA 1
ATOM 817 C C . LEU A 1 103 ? 22.233 0.020 -26.651 1.00 95.88 103 LEU A C 1
ATOM 819 O O . LEU A 1 103 ? 22.957 -0.492 -27.502 1.00 95.88 103 LEU A O 1
ATOM 823 N N . LEU A 1 104 ? 21.760 -0.665 -25.605 1.00 95.06 104 LEU A N 1
ATOM 824 C CA . LEU A 1 104 ? 22.021 -2.092 -25.402 1.00 95.06 104 LEU A CA 1
ATOM 825 C C . LEU A 1 104 ? 21.409 -2.962 -26.505 1.00 95.06 104 LEU A C 1
ATOM 827 O O . LEU A 1 104 ? 22.071 -3.871 -27.003 1.00 95.06 104 LEU A O 1
ATOM 831 N N . GLU A 1 105 ? 20.170 -2.681 -26.911 1.00 93.69 105 GLU A N 1
ATOM 832 C CA . GLU A 1 105 ? 19.511 -3.390 -28.012 1.00 93.69 105 GLU A CA 1
ATOM 833 C C . GLU A 1 105 ? 20.250 -3.180 -29.343 1.00 93.69 105 GLU A C 1
ATOM 835 O O . GLU A 1 105 ? 20.471 -4.136 -30.088 1.00 93.69 105 GLU A O 1
ATOM 840 N N . GLU A 1 106 ? 20.673 -1.946 -29.644 1.00 94.69 106 GLU A N 1
ATOM 841 C CA . GLU A 1 106 ? 21.465 -1.651 -30.844 1.00 94.69 106 GLU A CA 1
ATOM 842 C C . GLU A 1 106 ? 22.827 -2.357 -30.797 1.00 94.69 106 GLU A C 1
ATOM 844 O O . GLU A 1 106 ? 23.232 -2.980 -31.780 1.00 94.69 106 GLU A O 1
ATOM 849 N N . HIS A 1 107 ? 23.500 -2.337 -29.641 1.00 94.62 107 HIS A N 1
ATOM 850 C CA . HIS A 1 107 ? 24.768 -3.035 -29.436 1.00 94.62 107 HIS A CA 1
ATOM 851 C C . HIS A 1 107 ? 24.624 -4.537 -29.715 1.00 94.62 107 HIS A C 1
ATOM 853 O O . HIS A 1 107 ? 25.382 -5.091 -30.513 1.00 94.62 107 HIS A O 1
ATOM 859 N N . ALA A 1 108 ? 23.617 -5.185 -29.118 1.00 90.69 108 ALA A N 1
ATOM 860 C CA . ALA A 1 108 ? 23.353 -6.611 -29.302 1.00 90.69 108 ALA A CA 1
ATOM 861 C C . ALA A 1 108 ? 23.050 -6.971 -30.768 1.00 90.69 108 ALA A C 1
ATOM 863 O O . ALA A 1 108 ? 23.484 -8.012 -31.261 1.00 90.69 108 ALA A O 1
ATOM 864 N N . HIS A 1 109 ? 22.345 -6.104 -31.503 1.00 92.06 109 HIS A N 1
ATOM 865 C CA . HIS A 1 109 ? 22.108 -6.304 -32.935 1.00 92.06 109 HIS A CA 1
ATOM 866 C C . HIS A 1 109 ? 23.382 -6.166 -33.784 1.00 92.06 109 HIS A C 1
ATOM 868 O O . HIS A 1 109 ? 23.531 -6.865 -34.792 1.00 92.06 109 HIS A O 1
ATOM 874 N N . CYS A 1 110 ? 24.294 -5.271 -33.403 1.00 93.25 110 CYS A N 1
ATOM 875 C CA . CYS A 1 110 ? 25.525 -5.007 -34.144 1.00 93.25 110 CYS A CA 1
ATOM 876 C C . CYS A 1 110 ? 26.654 -6.002 -33.846 1.00 93.25 110 CYS A C 1
ATOM 878 O O . CYS A 1 110 ? 27.520 -6.172 -34.700 1.00 93.25 110 CYS A O 1
ATOM 880 N N . GLU A 1 111 ? 26.641 -6.682 -32.698 1.00 89.56 111 GLU A N 1
ATOM 881 C CA . GLU A 1 111 ? 27.753 -7.512 -32.205 1.00 89.56 111 GLU A CA 1
ATOM 882 C C . GLU A 1 111 ? 28.273 -8.538 -33.232 1.00 89.56 111 GLU A C 1
ATOM 884 O O . GLU A 1 111 ? 29.480 -8.720 -33.384 1.00 89.56 111 GLU A O 1
ATOM 889 N N . ILE A 1 112 ? 27.371 -9.168 -33.994 1.00 87.81 112 ILE A N 1
ATOM 890 C CA . ILE A 1 112 ? 27.729 -10.218 -34.963 1.00 87.81 112 ILE A CA 1
ATOM 891 C C . ILE A 1 112 ? 28.043 -9.648 -36.355 1.00 87.81 112 ILE A C 1
ATOM 893 O O . ILE A 1 112 ? 28.941 -10.138 -37.041 1.00 87.81 112 ILE A O 1
ATOM 897 N N . LEU A 1 113 ? 27.275 -8.653 -36.812 1.00 89.56 113 LEU A N 1
ATOM 898 C CA . LEU A 1 113 ? 27.286 -8.200 -38.211 1.00 89.56 113 LEU A CA 1
ATOM 899 C C . LEU A 1 113 ? 28.105 -6.921 -38.440 1.00 89.56 113 LEU A C 1
ATOM 901 O O . LEU A 1 113 ? 28.572 -6.694 -39.555 1.00 89.56 113 LEU A O 1
ATOM 905 N N . TYR A 1 114 ? 28.287 -6.099 -37.404 1.00 94.19 114 TYR A N 1
ATOM 906 C CA . TYR A 1 114 ? 28.910 -4.775 -37.469 1.00 94.19 114 TYR A CA 1
ATOM 907 C C . TYR A 1 114 ? 29.778 -4.517 -36.220 1.00 94.19 114 TYR A C 1
ATOM 909 O O . TYR A 1 114 ? 29.447 -3.649 -35.407 1.00 94.19 114 TYR A O 1
ATOM 917 N N . PRO A 1 115 ? 30.899 -5.243 -36.046 1.00 91.94 115 PRO A N 1
ATOM 918 C CA . PRO A 1 115 ? 31.692 -5.205 -34.814 1.00 91.94 115 PRO A CA 1
ATOM 919 C C . PRO A 1 115 ? 32.285 -3.822 -34.507 1.00 91.94 115 PRO A C 1
ATOM 921 O O . PRO A 1 115 ? 32.372 -3.441 -33.345 1.00 91.94 115 PRO A O 1
ATOM 924 N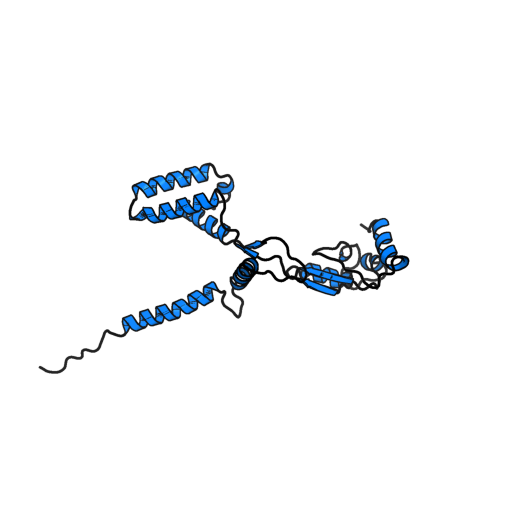 N . GLU A 1 116 ? 32.637 -3.035 -35.530 1.00 94.00 116 GLU A N 1
ATOM 925 C CA . GLU A 1 116 ? 33.112 -1.655 -35.339 1.00 94.00 116 GLU A CA 1
ATOM 926 C C . GLU A 1 116 ? 32.025 -0.772 -34.707 1.00 94.00 116 GLU A C 1
ATOM 928 O O . GLU A 1 116 ? 32.286 -0.068 -33.735 1.00 94.00 116 GLU A O 1
ATOM 933 N N . ARG A 1 117 ? 30.778 -0.886 -35.185 1.00 94.00 117 ARG A N 1
ATOM 934 C CA . ARG A 1 117 ? 29.633 -0.161 -34.618 1.00 94.00 117 ARG A CA 1
ATOM 935 C C . ARG A 1 117 ? 29.290 -0.648 -33.211 1.00 94.00 117 ARG A C 1
ATOM 937 O O . ARG A 1 117 ? 28.963 0.166 -32.355 1.00 94.00 117 ARG A O 1
ATOM 944 N N . ALA A 1 118 ? 29.389 -1.953 -32.955 1.00 93.44 118 ALA A N 1
ATOM 945 C CA . ALA A 1 118 ? 29.207 -2.498 -31.610 1.00 93.44 118 ALA A CA 1
ATOM 946 C C . ALA A 1 118 ? 30.236 -1.906 -30.631 1.00 93.44 118 ALA A C 1
ATOM 948 O O . ALA A 1 118 ? 29.879 -1.487 -29.533 1.00 93.44 118 ALA A O 1
ATOM 949 N N . GLN A 1 119 ? 31.496 -1.773 -31.057 1.00 93.62 119 GLN A N 1
ATOM 950 C CA . GLN A 1 119 ? 32.533 -1.134 -30.251 1.00 93.62 119 GLN A CA 1
ATOM 951 C C . GLN A 1 119 ? 32.204 0.340 -29.958 1.00 93.62 119 GLN A C 1
ATOM 953 O O . GLN A 1 119 ? 32.368 0.777 -28.822 1.00 93.62 119 GLN A O 1
ATOM 958 N N . GLU A 1 120 ? 31.731 1.111 -30.941 1.00 94.88 120 GLU A N 1
ATOM 959 C CA . GLU A 1 120 ? 31.291 2.502 -30.729 1.00 94.88 120 GLU A CA 1
ATOM 960 C C . GLU A 1 120 ? 30.150 2.589 -29.708 1.00 94.88 120 GLU A C 1
ATOM 962 O O . GLU A 1 120 ? 30.244 3.341 -28.741 1.00 94.88 120 GLU A O 1
ATOM 967 N N . LEU A 1 121 ? 29.112 1.766 -29.878 1.00 95.31 121 LEU A N 1
ATOM 968 C CA . LEU A 1 121 ? 27.954 1.717 -28.982 1.00 95.31 121 LEU A CA 1
ATOM 969 C C . LEU A 1 121 ? 28.345 1.343 -27.554 1.00 95.31 121 LEU A C 1
ATOM 971 O O . LEU A 1 121 ? 27.805 1.902 -26.604 1.00 95.31 121 LEU A O 1
ATOM 975 N N . LYS A 1 122 ? 29.322 0.446 -27.389 1.00 94.50 122 LYS A N 1
ATOM 976 C CA . LYS A 1 122 ? 29.863 0.115 -26.071 1.00 94.50 122 LYS A CA 1
ATOM 977 C C . LYS A 1 122 ? 30.471 1.342 -25.383 1.00 94.50 122 LYS A C 1
ATOM 979 O O . LYS A 1 122 ? 30.157 1.584 -24.222 1.00 94.50 122 LYS A O 1
ATOM 984 N N . HIS A 1 123 ? 31.262 2.148 -26.095 1.00 93.81 123 HIS A N 1
ATOM 985 C CA . HIS A 1 123 ? 31.812 3.390 -25.534 1.00 93.81 123 HIS A CA 1
ATOM 986 C C . HIS A 1 123 ? 30.711 4.416 -25.221 1.00 93.81 123 HIS A C 1
ATOM 988 O O . HIS A 1 123 ? 30.798 5.126 -24.222 1.00 93.81 123 HIS A O 1
ATOM 994 N N . GLU A 1 124 ? 29.659 4.497 -26.046 1.00 94.94 124 GLU A N 1
ATOM 995 C CA . GLU A 1 124 ? 28.499 5.353 -25.761 1.00 94.94 124 GLU A CA 1
ATOM 996 C C . GLU A 1 124 ? 27.782 4.929 -24.464 1.00 94.94 124 GLU A C 1
ATOM 998 O O . GLU A 1 124 ? 27.389 5.789 -23.672 1.00 94.94 124 GLU A O 1
ATOM 1003 N N . ILE A 1 125 ? 27.645 3.618 -24.222 1.00 94.50 125 ILE A N 1
ATOM 1004 C CA . ILE A 1 125 ? 27.069 3.063 -22.987 1.00 94.50 125 ILE A CA 1
ATOM 1005 C C . ILE A 1 125 ? 27.974 3.352 -21.785 1.00 94.50 125 ILE A C 1
ATOM 1007 O O . ILE A 1 125 ? 27.483 3.819 -20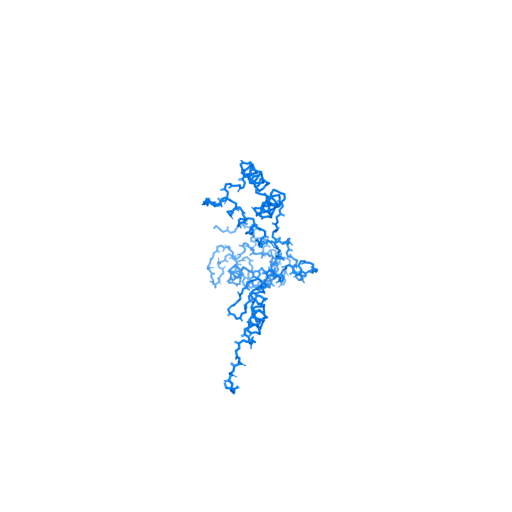.761 1.00 94.50 125 ILE A O 1
ATOM 1011 N N . GLU A 1 126 ? 29.284 3.130 -21.899 1.00 92.75 126 GLU A N 1
ATOM 1012 C CA . GLU A 1 126 ? 30.250 3.420 -20.828 1.00 92.75 126 GLU A CA 1
ATOM 1013 C C . GLU A 1 126 ? 30.211 4.903 -20.431 1.00 92.75 126 GLU A C 1
ATOM 1015 O O . GLU A 1 126 ? 30.062 5.226 -19.253 1.00 92.75 126 GLU A O 1
ATOM 1020 N N . HIS A 1 127 ? 30.212 5.809 -21.411 1.00 92.69 127 HIS A N 1
ATOM 1021 C CA . HIS A 1 127 ? 30.084 7.243 -21.157 1.00 92.69 127 HIS A CA 1
ATOM 1022 C C . HIS A 1 127 ? 28.735 7.606 -20.512 1.00 92.69 127 HIS A C 1
ATOM 1024 O O . HIS A 1 127 ? 28.661 8.522 -19.693 1.00 92.69 127 HIS A O 1
ATOM 1030 N N . LEU A 1 128 ? 27.642 6.927 -20.873 1.00 92.25 128 LEU A N 1
ATOM 1031 C CA . LEU A 1 128 ? 26.352 7.118 -20.204 1.00 92.25 128 LEU A CA 1
ATOM 1032 C C . LEU A 1 128 ? 26.452 6.729 -18.723 1.00 92.25 128 LEU A C 1
ATOM 1034 O O . LEU A 1 128 ? 26.034 7.508 -17.869 1.00 92.25 128 LEU A O 1
ATOM 1038 N N . LEU A 1 129 ? 27.048 5.574 -18.420 1.00 91.19 129 LEU A N 1
ATOM 1039 C CA . LEU A 1 129 ? 27.200 5.074 -17.053 1.00 91.19 129 LEU A CA 1
ATOM 1040 C C . LEU A 1 129 ? 28.092 5.969 -16.183 1.00 91.19 129 LEU A C 1
ATOM 1042 O O . LEU A 1 129 ? 27.774 6.183 -15.016 1.00 91.19 129 LEU A O 1
ATOM 1046 N N . GLU A 1 130 ? 29.161 6.538 -16.741 1.00 90.88 130 GLU A N 1
ATOM 1047 C CA . GLU A 1 130 ? 30.047 7.470 -16.025 1.00 90.88 130 GLU A CA 1
ATOM 1048 C C . GLU A 1 130 ? 29.337 8.751 -15.561 1.00 90.88 130 GLU A C 1
ATOM 1050 O O . GLU A 1 130 ? 29.737 9.353 -14.564 1.00 90.88 130 GLU A O 1
ATOM 1055 N N . ASN A 1 131 ? 28.288 9.171 -16.273 1.00 91.12 131 ASN A N 1
ATOM 1056 C CA . ASN A 1 131 ? 27.559 10.410 -15.992 1.00 91.12 131 ASN A CA 1
ATOM 1057 C C . ASN A 1 131 ? 26.223 10.188 -15.262 1.00 91.12 131 ASN A C 1
ATOM 1059 O O . ASN A 1 131 ? 25.613 11.156 -14.809 1.00 91.12 131 ASN A O 1
ATOM 1063 N N . ALA A 1 132 ? 25.759 8.943 -15.159 1.00 89.56 132 ALA A N 1
ATOM 1064 C CA . ALA A 1 132 ? 24.495 8.592 -14.527 1.00 89.56 132 ALA A CA 1
ATOM 1065 C C . ALA A 1 132 ? 24.653 8.419 -13.009 1.00 89.56 132 ALA A C 1
ATOM 1067 O O . ALA A 1 132 ? 25.413 7.568 -12.560 1.00 89.56 132 ALA A O 1
ATOM 1068 N N . GLU A 1 133 ? 23.887 9.156 -12.197 1.00 89.94 133 GLU A N 1
ATOM 1069 C CA . GLU A 1 133 ? 23.932 9.015 -10.727 1.00 89.94 133 GLU A CA 1
ATOM 1070 C C . GLU A 1 133 ? 23.494 7.616 -10.254 1.00 89.94 133 GLU A C 1
ATOM 1072 O O . GLU A 1 133 ? 24.021 7.090 -9.273 1.00 89.94 133 GLU A O 1
ATOM 1077 N N . TRP A 1 134 ? 22.563 6.989 -10.979 1.00 89.19 134 TRP A N 1
ATOM 1078 C CA . TRP A 1 134 ? 22.039 5.654 -10.680 1.00 89.19 134 TRP A CA 1
ATOM 1079 C C . TRP A 1 134 ? 23.012 4.522 -11.038 1.00 89.19 134 TRP A C 1
ATOM 1081 O O . TRP A 1 134 ? 22.806 3.388 -10.611 1.00 89.19 134 TRP A O 1
ATOM 1091 N N . SER A 1 135 ? 24.098 4.791 -11.775 1.00 87.62 135 SER A N 1
ATOM 1092 C CA . SER A 1 135 ? 25.068 3.747 -12.141 1.00 87.62 135 SER A CA 1
ATOM 1093 C C . SER A 1 135 ? 25.779 3.153 -10.922 1.00 87.62 135 SER A C 1
ATOM 1095 O O . SER A 1 135 ? 26.199 1.998 -10.953 1.00 87.62 135 SER A O 1
ATOM 1097 N N . ALA A 1 136 ? 25.841 3.900 -9.814 1.00 87.25 136 ALA A N 1
ATOM 1098 C CA . ALA A 1 136 ? 26.362 3.422 -8.538 1.00 87.25 136 ALA A CA 1
ATOM 1099 C C . ALA A 1 136 ? 25.508 2.306 -7.902 1.00 87.25 136 ALA A C 1
ATOM 1101 O O . ALA A 1 136 ? 25.997 1.601 -7.018 1.00 87.25 136 ALA A O 1
ATOM 1102 N N . GLU A 1 137 ? 24.251 2.141 -8.328 1.00 86.38 137 GLU A N 1
ATOM 1103 C CA . GLU A 1 137 ? 23.355 1.072 -7.871 1.00 86.38 137 GLU A CA 1
ATOM 1104 C C . GLU A 1 137 ? 23.560 -0.241 -8.643 1.00 86.38 137 GLU A C 1
ATOM 1106 O O . GLU A 1 137 ? 23.042 -1.283 -8.233 1.00 86.38 137 GLU A O 1
ATOM 1111 N N . LEU A 1 138 ? 24.324 -0.214 -9.744 1.00 88.12 138 LEU A N 1
ATOM 1112 C CA . LEU A 1 138 ? 24.601 -1.408 -10.532 1.00 88.12 138 LEU A CA 1
ATOM 1113 C C . LEU A 1 138 ? 25.481 -2.395 -9.745 1.00 88.12 138 LEU A C 1
ATOM 1115 O O . LEU A 1 138 ? 26.437 -1.990 -9.074 1.00 88.12 138 LEU A O 1
ATOM 1119 N N . PRO A 1 139 ? 25.211 -3.710 -9.848 1.00 84.56 139 PRO A N 1
ATOM 1120 C CA . PRO A 1 139 ? 26.095 -4.717 -9.283 1.00 84.56 139 PRO A CA 1
ATOM 1121 C C . PRO A 1 139 ? 27.485 -4.624 -9.922 1.00 84.56 139 PRO A C 1
ATOM 1123 O O . PRO A 1 139 ? 27.609 -4.425 -11.130 1.00 84.56 139 PRO A O 1
ATOM 1126 N N . GLN A 1 140 ? 28.538 -4.828 -9.125 1.00 81.38 140 GLN A N 1
ATOM 1127 C CA . GLN A 1 140 ? 29.874 -5.024 -9.685 1.00 81.38 140 GLN A CA 1
ATOM 1128 C C . GLN A 1 140 ? 29.953 -6.418 -10.313 1.00 81.38 140 GLN A C 1
ATOM 1130 O O . GLN A 1 140 ? 30.025 -7.419 -9.600 1.00 81.38 140 GLN A O 1
ATOM 1135 N N . ASP A 1 141 ? 29.912 -6.460 -11.641 1.00 79.75 141 ASP A N 1
ATOM 1136 C CA . ASP A 1 141 ? 30.008 -7.665 -12.467 1.00 79.75 141 ASP A CA 1
ATOM 1137 C C . ASP A 1 141 ? 31.260 -7.585 -13.359 1.00 79.75 141 ASP A C 1
ATOM 1139 O O . ASP A 1 141 ? 31.751 -6.495 -13.666 1.00 79.75 141 ASP A O 1
ATOM 1143 N N . GLU A 1 142 ? 31.782 -8.739 -13.776 1.00 76.62 142 GLU A N 1
ATOM 1144 C CA . GLU A 1 142 ? 32.855 -8.822 -14.773 1.00 76.62 142 GLU A CA 1
ATOM 1145 C C . GLU A 1 142 ? 32.380 -8.327 -16.150 1.00 76.62 142 GLU A C 1
ATOM 1147 O O . GLU A 1 142 ? 33.199 -7.862 -16.946 1.00 76.62 142 GLU A O 1
ATOM 1152 N N . ASP A 1 143 ? 31.066 -8.376 -16.410 1.00 88.12 143 ASP A N 1
ATOM 1153 C CA . ASP A 1 143 ? 30.432 -7.816 -17.604 1.00 88.12 143 ASP A CA 1
ATOM 1154 C C . ASP A 1 143 ? 29.449 -6.669 -17.264 1.00 88.12 143 ASP A C 1
ATOM 1156 O O . ASP A 1 143 ? 28.277 -6.911 -16.945 1.00 88.12 143 ASP A O 1
ATOM 1160 N N . PRO A 1 144 ? 29.889 -5.398 -17.377 1.00 86.00 144 PRO A N 1
ATOM 1161 C CA . PRO A 1 144 ? 29.049 -4.228 -17.121 1.00 86.00 144 PRO A CA 1
ATOM 1162 C C . PRO A 1 144 ? 27.807 -4.128 -18.018 1.00 86.00 144 PRO A C 1
ATOM 1164 O O . PRO A 1 144 ? 26.790 -3.582 -17.588 1.00 86.00 144 PRO A O 1
ATOM 1167 N N . LEU A 1 145 ? 27.858 -4.650 -19.252 1.00 90.38 145 LEU A N 1
ATOM 1168 C CA . LEU A 1 145 ? 26.712 -4.613 -20.169 1.00 90.38 145 LEU A CA 1
ATOM 1169 C C . LEU A 1 145 ? 25.625 -5.581 -19.708 1.00 90.38 145 LEU A C 1
ATOM 1171 O O . LEU A 1 145 ? 24.442 -5.237 -19.717 1.00 90.38 145 LEU A O 1
ATOM 1175 N N . ASN A 1 146 ? 26.024 -6.768 -19.252 1.00 90.19 146 ASN A N 1
ATOM 1176 C CA . ASN A 1 146 ? 25.109 -7.736 -18.661 1.00 90.19 146 ASN A CA 1
ATOM 1177 C C . ASN A 1 146 ? 24.517 -7.214 -17.340 1.00 90.19 146 ASN A C 1
ATOM 1179 O O . ASN A 1 146 ? 23.308 -7.315 -17.129 1.00 90.19 146 ASN A O 1
ATOM 1183 N N . ALA A 1 147 ? 25.330 -6.591 -16.478 1.00 90.38 147 ALA A N 1
ATOM 1184 C CA . ALA A 1 147 ? 24.848 -5.961 -15.246 1.00 90.38 147 ALA A CA 1
ATOM 1185 C C . ALA A 1 147 ? 23.789 -4.883 -15.528 1.00 90.38 147 ALA A C 1
ATOM 1187 O O . ALA A 1 147 ? 22.719 -4.889 -14.915 1.00 90.38 147 ALA A O 1
ATOM 1188 N N . LEU A 1 148 ? 24.052 -4.007 -16.503 1.00 92.94 148 LEU A N 1
ATOM 1189 C CA . LEU A 1 148 ? 23.100 -2.992 -16.944 1.00 92.94 148 LEU A CA 1
ATOM 1190 C C . LEU A 1 148 ? 21.826 -3.622 -17.524 1.00 92.94 148 LEU A C 1
ATOM 1192 O O . LEU A 1 148 ? 20.726 -3.226 -17.147 1.00 92.94 148 LEU A O 1
ATOM 1196 N N . SER A 1 149 ? 21.953 -4.619 -18.404 1.00 92.31 149 SER A N 1
ATOM 1197 C CA . SER A 1 149 ? 20.804 -5.299 -19.015 1.00 92.31 149 SER A CA 1
ATOM 1198 C C . SER A 1 149 ? 19.886 -5.930 -17.964 1.00 92.31 149 SER A C 1
ATOM 1200 O O . SER A 1 149 ? 18.669 -5.731 -18.003 1.00 92.31 149 SER A O 1
ATOM 1202 N N . ASN A 1 150 ? 20.462 -6.623 -16.978 1.00 90.75 150 ASN A N 1
ATOM 1203 C CA . ASN A 1 150 ? 19.704 -7.226 -15.884 1.00 90.75 150 ASN A CA 1
ATOM 1204 C C . ASN A 1 150 ? 19.014 -6.162 -15.025 1.00 90.75 150 ASN A C 1
ATOM 1206 O O . ASN A 1 150 ? 17.822 -6.287 -14.746 1.00 90.75 150 ASN A O 1
ATOM 1210 N N . HIS A 1 151 ? 19.721 -5.087 -14.673 1.00 91.88 151 HIS A N 1
ATOM 1211 C CA . HIS A 1 151 ? 19.156 -3.994 -13.886 1.00 91.88 151 HIS A CA 1
ATOM 1212 C C . HIS A 1 151 ? 17.985 -3.299 -14.599 1.00 91.88 151 HIS A C 1
ATOM 1214 O O . HIS A 1 151 ? 16.925 -3.098 -14.006 1.00 91.88 151 HIS A O 1
ATOM 1220 N N . LEU A 1 152 ? 18.126 -2.995 -15.894 1.00 92.31 152 LEU A N 1
ATOM 1221 C CA . LEU A 1 152 ? 17.041 -2.419 -16.694 1.00 92.31 152 LEU A CA 1
ATOM 1222 C C . LEU A 1 152 ? 15.847 -3.372 -16.796 1.00 92.31 152 LEU A C 1
ATOM 1224 O O . LEU A 1 152 ? 14.704 -2.932 -16.687 1.00 92.31 152 LEU A O 1
ATOM 1228 N N . CYS A 1 153 ? 16.091 -4.674 -16.956 1.00 90.44 153 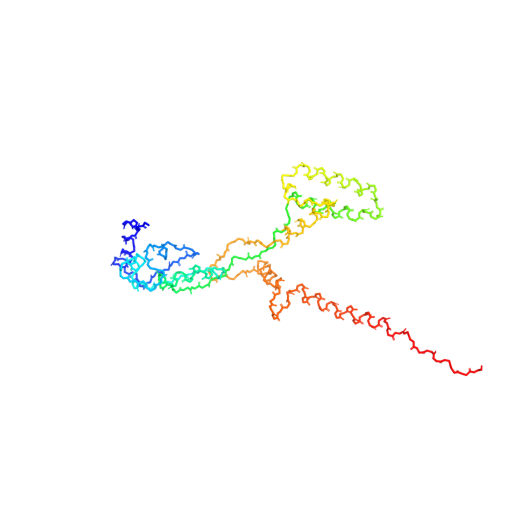CYS A N 1
ATOM 1229 C CA . CYS A 1 153 ? 15.033 -5.680 -16.974 1.00 90.44 153 CYS A CA 1
ATOM 1230 C C . CYS A 1 153 ? 14.266 -5.714 -15.640 1.00 90.44 153 CYS A C 1
ATOM 1232 O O . CYS A 1 153 ? 13.032 -5.689 -15.633 1.00 90.44 153 CYS A O 1
ATOM 1234 N N . GLU A 1 154 ? 14.977 -5.699 -14.509 1.00 89.00 154 GLU A N 1
ATOM 1235 C CA . GLU A 1 154 ? 14.380 -5.655 -13.171 1.00 89.00 154 GLU A CA 1
ATOM 1236 C C . GLU A 1 154 ? 13.548 -4.387 -12.950 1.00 89.00 154 GLU A C 1
ATOM 1238 O O . GLU A 1 154 ? 12.397 -4.478 -12.511 1.00 89.00 154 GLU A O 1
ATOM 1243 N N . LEU A 1 155 ? 14.088 -3.216 -13.305 1.00 90.25 155 LEU A N 1
ATOM 1244 C CA . LEU A 1 155 ? 13.374 -1.943 -13.209 1.00 90.25 155 LEU A CA 1
ATOM 1245 C C . LEU A 1 155 ? 12.115 -1.946 -14.077 1.00 90.25 155 LEU A C 1
ATOM 1247 O O . LEU A 1 155 ? 11.017 -1.700 -13.571 1.00 90.25 155 LEU A O 1
ATOM 1251 N N . LYS A 1 156 ? 12.252 -2.297 -15.359 1.00 87.81 156 LYS A N 1
ATOM 1252 C CA . LYS A 1 156 ? 11.160 -2.326 -16.339 1.00 87.81 156 LYS A CA 1
ATOM 1253 C C . LYS A 1 156 ? 10.024 -3.240 -15.906 1.00 87.81 156 LYS A C 1
ATOM 1255 O O . LYS A 1 156 ? 8.849 -2.891 -16.054 1.00 87.81 156 LYS A O 1
ATOM 1260 N N . GLU A 1 157 ? 10.363 -4.407 -15.363 1.00 86.00 157 GLU A N 1
ATOM 1261 C CA . GLU A 1 157 ? 9.388 -5.409 -14.944 1.00 86.00 157 GLU A CA 1
ATOM 1262 C C . GLU A 1 157 ? 8.882 -5.217 -13.509 1.00 86.00 157 GLU A C 1
ATOM 1264 O O . GLU A 1 157 ? 7.916 -5.889 -13.125 1.00 86.00 157 GLU A O 1
ATOM 1269 N N . SER A 1 158 ? 9.449 -4.290 -12.731 1.00 88.94 158 SER A N 1
ATOM 1270 C CA . SER A 1 158 ? 8.990 -3.988 -11.373 1.00 88.94 158 SER A CA 1
ATOM 1271 C C . SER A 1 158 ? 7.513 -3.565 -11.342 1.00 88.94 158 SER A C 1
ATOM 1273 O O . SER A 1 158 ? 6.995 -2.911 -12.253 1.00 88.94 158 SER A O 1
ATOM 1275 N N . GLN A 1 159 ? 6.794 -3.990 -10.298 1.00 87.12 159 GLN A N 1
ATOM 1276 C CA . GLN A 1 159 ? 5.372 -3.681 -10.125 1.00 87.12 159 GLN A CA 1
ATOM 1277 C C . GLN A 1 159 ? 5.194 -2.441 -9.254 1.00 87.12 159 GLN A C 1
ATOM 1279 O O . GLN A 1 159 ? 5.541 -2.444 -8.072 1.00 87.12 159 GLN A O 1
ATOM 1284 N N . ILE A 1 160 ? 4.572 -1.410 -9.819 1.00 90.31 160 ILE A N 1
ATOM 1285 C CA . ILE A 1 160 ? 4.256 -0.157 -9.133 1.00 90.31 160 ILE A CA 1
ATOM 1286 C C . ILE A 1 160 ? 2.748 0.079 -9.091 1.00 90.31 160 ILE A C 1
ATOM 1288 O O . ILE A 1 160 ? 1.969 -0.529 -9.826 1.00 90.31 160 ILE A O 1
ATOM 1292 N N . ARG A 1 161 ? 2.309 0.984 -8.215 1.00 90.62 161 ARG A N 1
ATOM 1293 C CA . ARG A 1 161 ? 0.896 1.370 -8.109 1.00 90.62 161 ARG A CA 1
ATOM 1294 C C . ARG A 1 161 ? 0.552 2.422 -9.166 1.00 90.62 161 ARG A C 1
ATOM 1296 O O . ARG A 1 161 ? 1.127 3.504 -9.169 1.00 90.62 161 ARG A O 1
ATOM 1303 N N . SER A 1 162 ? -0.447 2.145 -10.003 1.00 87.06 162 SER A N 1
ATOM 1304 C CA . SER A 1 162 ? -1.017 3.068 -10.997 1.00 87.06 162 SER A CA 1
ATOM 1305 C C . SER A 1 162 ? -2.077 3.987 -10.363 1.00 87.06 162 SER A C 1
ATOM 1307 O O . SER A 1 162 ? -3.276 3.942 -10.672 1.00 87.06 162 SER A O 1
ATOM 1309 N N . GLY A 1 163 ? -1.629 4.814 -9.416 1.00 89.69 163 GLY A N 1
ATOM 1310 C CA . GLY A 1 163 ? -2.466 5.747 -8.657 1.00 89.69 163 GLY A CA 1
ATOM 1311 C C . GLY A 1 163 ? -3.017 5.165 -7.352 1.00 89.69 163 GLY A C 1
ATOM 1312 O O . GLY A 1 163 ? -2.373 4.346 -6.697 1.00 89.69 163 GLY A O 1
ATOM 1313 N N . LEU A 1 164 ? -4.206 5.626 -6.953 1.00 92.25 164 LEU A N 1
ATOM 1314 C CA . LEU A 1 164 ? -4.880 5.245 -5.707 1.00 92.25 164 LEU A CA 1
ATOM 1315 C C . LEU A 1 164 ? -6.129 4.399 -5.975 1.00 92.25 164 LEU A C 1
ATOM 1317 O O . LEU A 1 164 ? -6.704 4.428 -7.063 1.00 92.25 164 LEU A O 1
ATOM 1321 N N . HIS A 1 165 ? -6.551 3.643 -4.963 1.00 93.12 165 HIS A N 1
ATOM 1322 C CA . HIS A 1 165 ? -7.814 2.912 -4.990 1.00 93.12 165 HIS A CA 1
ATOM 1323 C C . HIS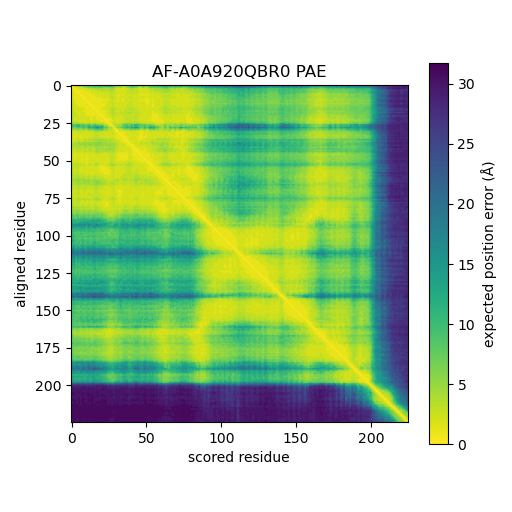 A 1 165 ? -8.982 3.844 -4.644 1.00 93.12 165 HIS A C 1
ATOM 1325 O O . HIS A 1 165 ? -8.860 4.681 -3.751 1.00 93.12 165 HIS A O 1
ATOM 1331 N N . ILE A 1 166 ? -10.124 3.651 -5.307 1.00 93.31 166 ILE A N 1
ATOM 1332 C CA . ILE A 1 166 ? -11.396 4.279 -4.943 1.00 93.31 166 ILE A CA 1
ATOM 1333 C C . ILE A 1 166 ? -12.305 3.186 -4.385 1.00 93.31 166 ILE A C 1
ATOM 1335 O O . ILE A 1 166 ? -12.616 2.220 -5.081 1.00 93.31 166 ILE A O 1
ATOM 1339 N N . PHE A 1 167 ? -12.723 3.342 -3.128 1.00 93.25 167 PHE A N 1
ATOM 1340 C CA . PHE A 1 167 ? -13.532 2.345 -2.431 1.00 93.25 167 PHE A CA 1
ATOM 1341 C C . PHE A 1 167 ? -14.824 2.038 -3.199 1.00 93.25 167 PHE A C 1
ATOM 1343 O O . PHE A 1 167 ? -15.565 2.943 -3.581 1.00 93.25 167 PHE A O 1
ATOM 1350 N N . GLY A 1 168 ? -15.080 0.750 -3.435 1.00 92.44 168 GLY A N 1
ATOM 1351 C CA . GLY A 1 168 ? -16.234 0.278 -4.205 1.00 92.44 168 GLY A CA 1
ATOM 1352 C C . GLY A 1 168 ? -16.073 0.343 -5.729 1.00 92.44 168 GLY A C 1
ATOM 1353 O O . GLY A 1 168 ? -16.969 -0.111 -6.435 1.00 92.44 168 GLY A O 1
ATOM 1354 N N . GLN A 1 169 ? -14.950 0.849 -6.251 1.00 93.75 169 GLN A N 1
ATOM 1355 C CA . GLN A 1 169 ? -14.666 0.865 -7.688 1.00 93.75 169 GLN A CA 1
ATOM 1356 C C . GLN A 1 169 ? -13.612 -0.179 -8.060 1.00 93.75 169 GLN A C 1
ATOM 1358 O O . GLN A 1 169 ? -12.552 -0.293 -7.439 1.00 93.75 169 GLN A O 1
ATOM 1363 N N . ILE A 1 170 ? -13.907 -0.939 -9.111 1.00 92.81 170 ILE A N 1
ATOM 1364 C CA . ILE A 1 170 ? -12.978 -1.900 -9.708 1.00 92.81 170 ILE A CA 1
ATOM 1365 C C . ILE A 1 170 ? -12.202 -1.162 -10.808 1.00 92.81 170 ILE A C 1
ATOM 1367 O O . ILE A 1 170 ? -12.814 -0.374 -11.525 1.00 92.81 170 ILE A O 1
ATOM 1371 N N . PRO A 1 171 ? -10.883 -1.383 -10.975 1.00 92.75 171 PRO A N 1
ATOM 1372 C CA . PRO A 1 171 ? -10.165 -0.815 -12.109 1.00 92.75 171 PRO A CA 1
ATOM 1373 C C . PRO A 1 171 ? -10.805 -1.212 -13.446 1.00 92.75 171 PRO A C 1
ATOM 1375 O O . PRO A 1 171 ? -11.233 -2.354 -13.636 1.00 92.75 171 PRO A O 1
ATOM 1378 N N . GLU A 1 172 ? -10.830 -0.262 -14.378 1.00 92.56 172 GLU A N 1
ATOM 1379 C CA . GLU A 1 172 ? -11.417 -0.398 -15.713 1.00 92.56 172 GLU A CA 1
ATOM 1380 C C . GLU A 1 172 ? -10.361 -0.192 -16.810 1.00 92.56 172 GLU A C 1
ATOM 1382 O O . GLU A 1 172 ? -9.256 0.289 -16.545 1.00 92.56 172 GLU A O 1
ATOM 1387 N N . GLY A 1 173 ? -10.696 -0.581 -18.045 1.00 94.00 173 GLY A N 1
ATOM 138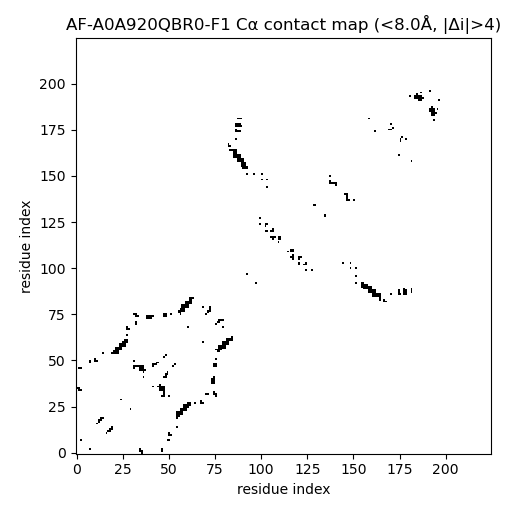8 C CA . GLY A 1 173 ? -9.831 -0.402 -19.215 1.00 94.00 173 GLY A CA 1
ATOM 1389 C C . GLY A 1 173 ? -8.441 -1.021 -19.044 1.00 94.00 173 GLY A C 1
ATOM 1390 O O . GLY A 1 173 ? -8.304 -2.144 -18.553 1.00 94.00 173 GLY A O 1
ATOM 1391 N N . GLU A 1 174 ? -7.409 -0.271 -19.429 1.00 90.94 174 GLU A N 1
ATOM 1392 C CA . GLU A 1 174 ? -6.004 -0.695 -19.353 1.00 90.94 174 GLU A CA 1
ATOM 1393 C C . GLU A 1 174 ? -5.561 -1.011 -17.921 1.00 90.94 174 GLU A C 1
ATOM 1395 O O . GLU A 1 174 ? -4.953 -2.051 -17.686 1.00 90.94 174 GLU A O 1
ATOM 1400 N N . LYS A 1 175 ? -5.980 -0.211 -16.928 1.00 90.31 175 LYS A N 1
ATOM 1401 C CA . LYS A 1 175 ? -5.650 -0.461 -15.512 1.00 90.31 175 LYS A CA 1
ATOM 1402 C C . LYS A 1 175 ? -6.147 -1.820 -15.030 1.00 90.31 175 LYS A C 1
ATOM 1404 O O . LYS A 1 175 ? -5.516 -2.442 -14.179 1.00 90.31 175 LYS A O 1
ATOM 1409 N N . ARG A 1 176 ? -7.288 -2.286 -15.549 1.00 93.19 176 ARG A N 1
ATOM 1410 C CA . ARG A 1 176 ? -7.812 -3.620 -15.236 1.00 93.19 176 ARG A CA 1
ATOM 1411 C C . ARG A 1 176 ? -6.919 -4.709 -15.810 1.00 93.19 176 ARG A C 1
ATOM 1413 O O . ARG A 1 176 ? -6.649 -5.691 -15.124 1.00 93.19 176 ARG A O 1
ATOM 1420 N N . ILE A 1 177 ? -6.507 -4.546 -17.065 1.00 92.31 177 ILE A N 1
ATOM 1421 C CA . ILE A 1 177 ? -5.657 -5.504 -17.774 1.00 92.31 177 ILE A CA 1
ATOM 1422 C C . ILE A 1 177 ? -4.310 -5.602 -17.058 1.00 92.31 177 ILE A C 1
ATOM 1424 O O . ILE A 1 177 ? -3.929 -6.697 -16.654 1.00 92.31 177 ILE A O 1
ATOM 1428 N N . ASP A 1 178 ? -3.658 -4.470 -16.801 1.00 90.44 178 ASP A N 1
ATOM 1429 C CA . ASP A 1 178 ? -2.370 -4.405 -16.106 1.00 90.44 178 ASP A CA 1
ATOM 1430 C C . ASP A 1 178 ? -2.428 -5.018 -14.710 1.00 90.44 178 ASP A C 1
ATOM 1432 O O . ASP A 1 178 ? -1.546 -5.793 -14.324 1.00 90.44 178 ASP A O 1
ATOM 1436 N N . PHE A 1 179 ? -3.498 -4.733 -13.963 1.00 91.75 179 PHE A N 1
ATOM 1437 C CA . PHE A 1 179 ? -3.668 -5.288 -12.629 1.00 91.75 179 PHE A CA 1
ATOM 1438 C C . PHE A 1 179 ? -3.866 -6.807 -12.668 1.00 91.75 179 PHE A C 1
ATOM 1440 O O . PHE A 1 179 ? -3.263 -7.526 -11.875 1.00 91.75 179 PHE A O 1
ATOM 1447 N N . LEU A 1 180 ? -4.651 -7.323 -13.620 1.00 90.75 180 LEU A N 1
ATOM 1448 C CA . LEU A 1 180 ? -4.828 -8.766 -13.800 1.00 90.75 180 LEU A CA 1
ATOM 1449 C C . LEU A 1 180 ? -3.535 -9.451 -14.247 1.00 90.75 180 LEU A C 1
ATOM 1451 O O . LEU A 1 180 ? -3.197 -10.502 -13.707 1.00 90.75 180 LEU A O 1
ATOM 1455 N N . LEU A 1 181 ? -2.796 -8.864 -15.191 1.00 89.75 181 LEU A N 1
ATOM 1456 C CA . LEU A 1 181 ? -1.491 -9.379 -15.612 1.00 89.75 181 LEU A CA 1
ATOM 1457 C C . LEU A 1 181 ? -0.517 -9.419 -14.432 1.00 89.75 181 LEU A C 1
ATOM 1459 O O . LEU A 1 181 ? 0.177 -10.417 -14.239 1.00 89.75 181 LEU A O 1
ATOM 1463 N N . SER A 1 182 ? -0.531 -8.376 -13.601 1.00 88.50 182 SER A N 1
ATOM 1464 C CA . SER A 1 182 ? 0.280 -8.293 -12.390 1.00 88.50 182 SER A CA 1
ATOM 1465 C C . SER A 1 182 ? -0.053 -9.396 -11.384 1.00 88.50 182 SER A C 1
ATOM 1467 O O . SER A 1 182 ? 0.855 -10.048 -10.872 1.00 88.50 182 SER A O 1
ATOM 1469 N N . LEU A 1 183 ? -1.343 -9.650 -11.141 1.00 87.06 183 LEU A N 1
ATOM 1470 C CA . LEU A 1 183 ? -1.809 -10.704 -10.234 1.00 87.06 183 LEU A CA 1
ATOM 1471 C C . LEU A 1 183 ? -1.504 -12.114 -10.752 1.00 87.06 183 LEU A C 1
ATOM 1473 O O . LEU A 1 183 ? -1.165 -13.001 -9.974 1.00 87.06 183 LEU A O 1
ATOM 1477 N N . LEU A 1 184 ? -1.633 -12.331 -12.062 1.00 89.06 184 LEU A N 1
ATOM 1478 C CA . LEU A 1 184 ? -1.437 -13.641 -12.682 1.00 89.06 184 LEU A CA 1
ATOM 1479 C C . LEU A 1 184 ? 0.037 -13.973 -12.930 1.00 89.06 184 LEU A C 1
ATOM 1481 O O . LEU A 1 184 ? 0.339 -15.105 -13.302 1.00 89.06 184 LEU A O 1
ATOM 1485 N N . ARG A 1 185 ? 0.959 -13.020 -12.760 1.00 84.81 185 ARG A N 1
ATOM 1486 C CA . ARG A 1 185 ? 2.391 -13.256 -12.977 1.00 84.81 185 ARG A CA 1
ATOM 1487 C C . ARG A 1 185 ? 2.953 -14.285 -11.994 1.00 84.81 185 ARG A C 1
ATOM 1489 O O . ARG A 1 185 ? 3.731 -15.145 -12.402 1.00 84.81 185 ARG A O 1
ATOM 1496 N N . MET A 1 186 ? 2.557 -14.210 -10.724 1.00 81.19 186 MET A N 1
ATOM 1497 C CA . MET A 1 186 ? 3.034 -15.126 -9.689 1.00 81.19 186 MET A CA 1
ATOM 1498 C C . MET A 1 186 ? 2.328 -16.479 -9.789 1.00 81.19 186 MET A C 1
ATOM 1500 O O . MET A 1 186 ? 1.105 -16.549 -9.915 1.00 81.19 186 MET A O 1
ATOM 1504 N N . SER A 1 187 ? 3.094 -17.564 -9.702 1.00 82.00 187 SER A N 1
ATOM 1505 C CA . SER A 1 187 ? 2.523 -18.889 -9.481 1.00 82.00 187 SER A CA 1
ATOM 1506 C C . SER A 1 187 ? 1.968 -18.995 -8.060 1.00 82.00 187 SER A C 1
ATOM 1508 O O . SER A 1 187 ? 2.487 -18.404 -7.113 1.00 82.00 187 SER A O 1
ATOM 1510 N N . SER A 1 188 ? 0.901 -19.770 -7.905 1.00 79.62 188 SER A N 1
ATOM 1511 C CA . SER A 1 188 ? 0.443 -20.255 -6.608 1.00 79.62 188 SER A CA 1
ATOM 1512 C C . SER A 1 188 ? 0.781 -21.737 -6.468 1.00 79.62 188 SER A C 1
ATOM 1514 O O . SER A 1 188 ? 1.123 -22.400 -7.448 1.00 79.62 188 SER A O 1
ATOM 1516 N N . ALA A 1 189 ? 0.647 -22.280 -5.256 1.00 77.81 189 ALA A N 1
ATOM 1517 C CA . ALA A 1 189 ? 0.905 -23.698 -4.992 1.00 77.81 189 ALA A CA 1
ATOM 1518 C C . ALA A 1 189 ? 0.127 -24.647 -5.929 1.00 77.81 189 ALA A C 1
ATOM 1520 O O . ALA A 1 189 ? 0.599 -25.738 -6.231 1.00 77.81 189 ALA A O 1
ATOM 1521 N N . GLU A 1 190 ? -1.041 -24.221 -6.415 1.00 85.94 190 GLU A N 1
ATOM 1522 C CA . GLU A 1 190 ? -1.925 -25.028 -7.262 1.00 85.94 190 GLU A CA 1
ATOM 1523 C C . GLU A 1 190 ? -1.984 -24.557 -8.723 1.00 85.94 190 GLU A C 1
ATOM 1525 O O . GLU A 1 190 ? -2.587 -25.235 -9.557 1.00 85.94 190 GLU A O 1
ATOM 1530 N N . ARG A 1 191 ? -1.428 -23.382 -9.058 1.00 83.31 191 ARG A N 1
ATOM 1531 C CA . ARG A 1 191 ? -1.579 -22.780 -10.393 1.00 83.31 191 ARG A CA 1
ATOM 1532 C C . ARG A 1 191 ? -0.271 -22.158 -10.880 1.00 83.31 191 ARG A C 1
ATOM 1534 O O . ARG A 1 191 ? 0.271 -21.294 -10.192 1.00 83.31 191 ARG A O 1
ATOM 1541 N N . PRO A 1 192 ? 0.220 -22.525 -12.077 1.00 85.88 192 PRO A N 1
ATOM 1542 C CA . PRO A 1 192 ? 1.358 -21.836 -12.671 1.00 85.88 192 PRO A CA 1
ATOM 1543 C C . PRO A 1 192 ? 1.000 -20.372 -12.951 1.00 85.88 192 PRO A C 1
ATOM 1545 O O . PRO A 1 192 ? -0.143 -20.063 -13.300 1.00 85.88 192 PRO A O 1
ATOM 1548 N N . GLY A 1 193 ? 1.988 -19.484 -12.835 1.00 87.38 193 GLY A N 1
ATOM 1549 C CA . GLY A 1 193 ? 1.839 -18.096 -13.270 1.00 87.38 193 GLY A CA 1
ATOM 1550 C C . GLY A 1 193 ? 1.573 -18.036 -14.776 1.00 87.38 193 GLY A C 1
ATOM 1551 O O . GLY A 1 193 ? 1.899 -18.972 -15.508 1.00 87.38 193 GLY A O 1
ATOM 1552 N N . LEU A 1 194 ? 0.994 -16.942 -15.264 1.00 87.12 194 LEU A N 1
ATOM 1553 C CA . LEU A 1 194 ? 0.563 -16.798 -16.656 1.00 87.12 194 LEU A CA 1
ATOM 1554 C C . LEU A 1 194 ? 1.688 -17.111 -17.649 1.00 87.12 194 LEU A C 1
ATOM 1556 O O . LEU A 1 194 ? 1.477 -17.879 -18.585 1.00 87.12 194 LEU A O 1
ATOM 1560 N N . LEU A 1 195 ? 2.892 -16.585 -17.412 1.00 82.88 195 LEU A N 1
ATOM 1561 C CA . LEU A 1 195 ? 4.054 -16.847 -18.265 1.00 82.88 195 LEU A CA 1
ATOM 1562 C C . LEU A 1 195 ? 4.442 -18.330 -18.258 1.00 82.88 195 LEU A C 1
ATOM 1564 O O . LEU A 1 195 ? 4.636 -18.920 -19.316 1.00 82.88 195 LEU A O 1
ATOM 1568 N N . GLN A 1 196 ? 4.470 -18.966 -17.085 1.00 83.88 196 GLN A N 1
ATOM 1569 C CA . GLN A 1 196 ? 4.756 -20.397 -16.967 1.00 83.88 196 GLN A CA 1
ATOM 1570 C C . GLN A 1 196 ? 3.676 -21.249 -17.648 1.00 83.88 196 GLN A C 1
ATOM 1572 O O . GLN A 1 196 ? 3.992 -22.243 -18.296 1.00 83.88 196 GLN A O 1
ATOM 1577 N N . ALA A 1 197 ? 2.405 -20.860 -17.540 1.00 86.19 197 ALA A N 1
ATOM 1578 C CA . ALA A 1 197 ? 1.293 -21.548 -18.187 1.00 86.19 197 ALA A CA 1
ATOM 1579 C C . ALA A 1 197 ? 1.368 -21.441 -19.719 1.00 86.19 197 ALA A C 1
ATOM 1581 O O . ALA A 1 197 ? 1.080 -22.412 -20.422 1.00 86.19 197 ALA A O 1
ATOM 1582 N N . LEU A 1 198 ? 1.769 -20.277 -20.239 1.00 85.06 198 LEU A N 1
ATOM 1583 C CA . LEU A 1 198 ? 1.993 -20.061 -21.667 1.00 85.06 198 LEU A CA 1
ATOM 1584 C C . LEU A 1 198 ? 3.198 -20.870 -22.159 1.00 85.06 198 LEU A C 1
ATOM 1586 O O . LEU A 1 198 ? 3.063 -21.622 -23.121 1.00 85.06 198 LEU A O 1
ATOM 1590 N N . LEU A 1 199 ? 4.333 -20.809 -21.458 1.00 82.94 199 LEU A N 1
ATOM 1591 C CA . LEU A 1 199 ? 5.538 -21.567 -21.804 1.00 82.94 199 L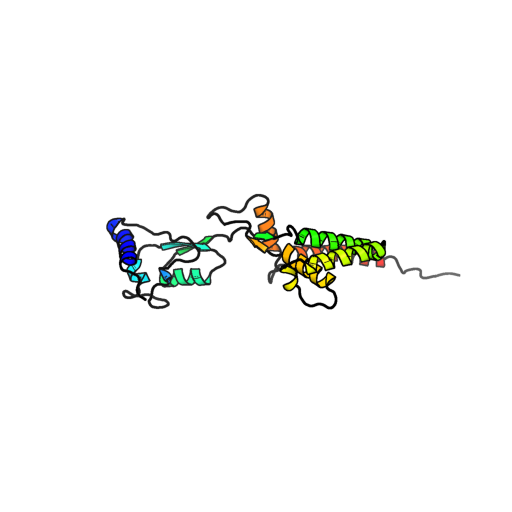EU A CA 1
ATOM 1592 C C . LEU A 1 199 ? 5.313 -23.082 -21.715 1.00 82.94 199 LEU A C 1
ATOM 1594 O O . LEU A 1 199 ? 5.694 -23.803 -22.628 1.00 82.94 199 LEU A O 1
ATOM 1598 N N . GLY A 1 200 ? 4.611 -23.572 -20.690 1.00 66.81 200 GLY A N 1
ATOM 1599 C CA . GLY A 1 200 ? 4.263 -24.989 -20.546 1.00 66.81 200 GLY A CA 1
ATOM 1600 C C . GLY A 1 200 ? 3.346 -25.515 -21.658 1.00 66.81 200 GLY A C 1
ATOM 1601 O O . GLY A 1 200 ? 3.454 -26.677 -22.049 1.00 66.81 200 GLY A O 1
ATOM 1602 N N . LYS A 1 201 ? 2.485 -24.660 -22.231 1.00 53.31 201 LYS A N 1
ATOM 1603 C CA . LYS A 1 201 ? 1.706 -24.986 -23.440 1.00 53.31 201 LYS A CA 1
ATOM 1604 C C . LYS A 1 201 ? 2.558 -24.943 -24.710 1.00 53.31 201 LYS A C 1
ATOM 1606 O O . LYS A 1 201 ? 2.363 -25.776 -25.594 1.00 53.31 201 LYS A O 1
ATOM 1611 N N . VAL A 1 202 ? 3.522 -24.026 -24.794 1.00 47.62 202 VAL A N 1
ATOM 1612 C CA . VAL A 1 202 ? 4.477 -23.955 -25.911 1.00 47.62 202 VAL A CA 1
ATOM 1613 C C . VAL A 1 202 ? 5.409 -25.171 -25.915 1.00 47.62 202 VAL A C 1
ATOM 1615 O O . VAL A 1 202 ? 5.669 -25.718 -26.984 1.00 47.62 202 VAL A O 1
ATOM 1618 N N . THR A 1 203 ? 5.804 -25.700 -24.752 1.00 40.16 203 THR A N 1
ATOM 1619 C CA . THR A 1 203 ? 6.587 -26.943 -24.670 1.00 40.16 203 THR A CA 1
ATOM 1620 C C . THR A 1 203 ? 5.827 -28.134 -25.253 1.00 40.16 203 THR A C 1
ATOM 1622 O O . THR A 1 203 ? 6.443 -28.952 -25.919 1.00 40.16 203 THR A O 1
ATOM 1625 N N . ILE A 1 204 ? 4.498 -28.225 -25.107 1.00 42.75 204 ILE A N 1
ATOM 1626 C CA . ILE A 1 204 ? 3.710 -29.299 -25.746 1.00 42.75 204 ILE A CA 1
ATOM 1627 C C . ILE A 1 204 ? 3.727 -29.161 -27.277 1.00 42.75 204 ILE A C 1
ATOM 1629 O O . ILE A 1 204 ? 3.868 -30.161 -27.976 1.00 42.75 204 ILE A O 1
ATOM 1633 N N . ILE A 1 205 ? 3.659 -27.943 -27.819 1.00 44.47 205 ILE A N 1
ATOM 1634 C CA . ILE A 1 205 ? 3.698 -27.716 -29.274 1.00 44.47 205 ILE A CA 1
ATOM 1635 C C . ILE A 1 205 ? 5.103 -27.979 -29.842 1.00 44.47 205 ILE A C 1
ATOM 1637 O O . ILE A 1 205 ? 5.225 -28.617 -30.891 1.00 44.47 205 ILE A O 1
ATOM 1641 N N . ILE A 1 206 ? 6.160 -27.564 -29.136 1.00 44.09 206 ILE A N 1
ATOM 1642 C CA . ILE A 1 206 ? 7.551 -27.816 -29.539 1.00 44.09 206 ILE A CA 1
ATOM 1643 C C . ILE A 1 206 ? 7.902 -29.301 -29.383 1.00 44.09 206 ILE A C 1
ATOM 1645 O O . ILE A 1 206 ? 8.537 -29.859 -30.271 1.00 44.09 206 ILE A O 1
ATOM 1649 N N . LEU A 1 207 ? 7.440 -29.985 -28.330 1.00 37.88 207 LEU A N 1
ATOM 1650 C CA . LEU A 1 207 ? 7.676 -31.421 -28.149 1.00 37.88 207 LEU A CA 1
ATOM 1651 C C . LEU A 1 207 ? 6.919 -32.252 -29.198 1.00 37.88 207 LEU A C 1
ATOM 1653 O O . LEU A 1 207 ? 7.479 -33.216 -29.708 1.00 37.88 207 LEU A O 1
ATOM 1657 N N . ILE A 1 208 ? 5.698 -31.863 -29.592 1.00 48.22 208 ILE A N 1
ATOM 1658 C CA . ILE A 1 208 ? 4.965 -32.520 -30.690 1.00 48.22 208 ILE A CA 1
ATOM 1659 C C . ILE A 1 208 ? 5.667 -32.284 -32.036 1.00 48.22 208 ILE A C 1
ATOM 1661 O O . ILE A 1 208 ? 5.826 -33.236 -32.796 1.00 48.22 208 ILE A O 1
ATOM 1665 N N . HIS A 1 209 ? 6.166 -31.076 -32.326 1.00 39.94 209 HIS A N 1
ATOM 1666 C CA . HIS A 1 209 ? 6.949 -30.835 -33.548 1.00 39.94 209 HIS A CA 1
ATOM 1667 C C . HIS A 1 209 ? 8.300 -31.567 -33.539 1.00 39.94 209 HIS A C 1
ATOM 1669 O O . HIS A 1 209 ? 8.698 -32.127 -34.557 1.00 39.94 209 HIS A O 1
ATOM 1675 N N . PHE A 1 210 ? 8.984 -31.637 -32.396 1.00 36.94 210 PHE A N 1
ATOM 1676 C CA . PHE A 1 210 ? 10.281 -32.305 -32.267 1.00 36.94 210 PHE A CA 1
ATOM 1677 C C . PHE A 1 210 ? 10.160 -33.840 -32.288 1.00 36.94 210 PHE A C 1
ATOM 1679 O O . PHE A 1 210 ? 11.022 -34.519 -32.846 1.00 36.94 210 PHE A O 1
ATOM 1686 N N . LEU A 1 211 ? 9.072 -34.401 -31.747 1.00 41.41 211 LEU A N 1
ATOM 1687 C CA . LEU A 1 211 ? 8.762 -35.833 -31.838 1.00 41.41 211 LEU A CA 1
ATOM 1688 C C . LEU A 1 211 ? 8.189 -36.216 -33.213 1.00 41.41 211 LEU A C 1
ATOM 1690 O O . LEU A 1 211 ? 8.501 -37.296 -33.710 1.00 41.41 211 LEU A O 1
ATOM 1694 N N . SER A 1 212 ? 7.441 -35.327 -33.877 1.00 40.22 212 SER A N 1
ATOM 1695 C CA . SER A 1 212 ? 6.983 -35.541 -35.258 1.00 40.22 212 SER A CA 1
ATOM 1696 C C . SER A 1 212 ? 8.131 -35.445 -36.272 1.00 40.22 212 SER A C 1
ATOM 1698 O O . SER A 1 212 ? 8.137 -36.189 -37.249 1.00 40.22 212 SER A O 1
ATOM 1700 N N . ALA A 1 213 ? 9.135 -34.594 -36.033 1.00 42.47 213 ALA A N 1
ATOM 1701 C CA . ALA A 1 213 ? 10.319 -34.470 -36.890 1.00 42.47 213 ALA A CA 1
ATOM 1702 C C . ALA A 1 213 ? 11.326 -35.629 -36.728 1.00 42.47 213 ALA A C 1
ATOM 1704 O O . ALA A 1 213 ? 12.134 -35.871 -37.622 1.00 42.47 213 ALA A O 1
ATOM 1705 N N . LYS A 1 214 ? 11.269 -36.385 -35.621 1.00 41.06 214 LYS A N 1
ATOM 1706 C CA . LYS A 1 214 ? 12.100 -37.586 -35.396 1.00 41.06 214 LYS A CA 1
ATOM 1707 C C . LYS A 1 214 ? 11.406 -38.910 -35.757 1.00 41.06 214 LYS A C 1
ATOM 1709 O O . LYS A 1 214 ? 12.025 -39.964 -35.646 1.00 41.06 214 LYS A O 1
ATOM 1714 N N . GLY A 1 215 ? 10.150 -38.872 -36.214 1.00 37.97 215 GLY A N 1
ATOM 1715 C CA . GLY A 1 215 ? 9.341 -40.059 -36.529 1.00 37.97 215 GLY A CA 1
ATOM 1716 C C . GLY A 1 215 ? 9.482 -40.627 -37.949 1.00 37.97 215 GLY A C 1
ATOM 1717 O O . GLY A 1 215 ? 8.987 -41.720 -38.211 1.00 37.97 215 GLY A O 1
ATOM 1718 N N . THR A 1 216 ? 10.168 -39.949 -38.873 1.00 41.12 216 THR A N 1
ATOM 1719 C CA . THR A 1 216 ? 10.353 -40.421 -40.262 1.00 41.12 216 THR A CA 1
ATOM 1720 C C . THR A 1 216 ? 11.806 -40.794 -40.531 1.00 41.12 216 THR A C 1
ATOM 1722 O O . THR A 1 216 ? 12.490 -40.169 -41.336 1.00 41.12 216 THR A O 1
ATOM 1725 N N . GLY A 1 217 ? 12.308 -41.809 -39.831 1.00 44.22 217 GLY A N 1
ATOM 1726 C CA . GLY A 1 217 ? 13.697 -42.227 -39.993 1.00 44.22 217 GLY A CA 1
ATOM 1727 C C . GLY A 1 217 ? 14.018 -43.569 -39.358 1.00 44.22 217 GLY A C 1
ATOM 1728 O O . GLY A 1 217 ? 14.832 -43.610 -38.450 1.00 44.22 217 GLY A O 1
ATOM 1729 N N . SER A 1 218 ? 13.372 -44.650 -39.809 1.00 36.34 218 SER A N 1
ATOM 1730 C CA . SER A 1 218 ? 13.984 -45.985 -39.965 1.00 36.34 218 SER A CA 1
ATOM 1731 C C . SER A 1 218 ? 12.905 -47.047 -40.192 1.00 36.34 218 SER A C 1
ATOM 1733 O O . SER A 1 218 ? 12.224 -47.467 -39.260 1.00 36.34 218 SER A O 1
ATOM 1735 N N . LYS A 1 219 ? 12.756 -47.480 -41.450 1.00 35.00 219 LYS A N 1
ATOM 1736 C CA . LYS A 1 219 ? 12.364 -48.845 -41.844 1.00 35.00 219 LYS A CA 1
ATOM 1737 C C . LYS A 1 219 ? 12.602 -49.006 -43.352 1.00 35.00 219 LYS A C 1
ATOM 1739 O O . LYS A 1 219 ? 11.692 -48.897 -44.164 1.00 35.00 219 LYS A O 1
ATOM 1744 N N . LYS A 1 220 ? 13.856 -49.263 -43.725 1.00 31.58 220 LYS A N 1
ATOM 1745 C CA . LYS A 1 220 ? 14.184 -50.043 -44.925 1.00 31.58 220 LYS A CA 1
ATOM 1746 C C . LYS A 1 220 ? 14.943 -51.276 -44.454 1.00 31.58 220 LYS A C 1
ATOM 1748 O O . LYS A 1 220 ? 16.157 -51.245 -44.300 1.00 31.58 220 LYS A O 1
ATOM 1753 N N . TRP A 1 221 ? 14.185 -52.329 -44.167 1.00 30.34 221 TRP A N 1
ATOM 1754 C CA . TRP A 1 221 ? 14.700 -53.688 -44.238 1.00 30.34 221 TRP A CA 1
ATOM 1755 C C . TRP A 1 221 ? 14.862 -54.015 -45.725 1.00 30.34 221 TRP A C 1
ATOM 1757 O O . TRP A 1 221 ? 13.909 -53.878 -46.492 1.00 30.34 221 TRP A O 1
ATOM 1767 N N . GLN A 1 222 ? 16.091 -54.334 -46.128 1.00 32.12 222 GLN A N 1
ATOM 1768 C CA . GLN A 1 222 ? 16.395 -54.932 -47.422 1.00 32.12 222 GLN A CA 1
ATOM 1769 C C . GLN A 1 222 ? 16.004 -56.411 -47.361 1.00 32.12 222 GLN A C 1
ATOM 1771 O O . GLN A 1 222 ? 16.540 -57.153 -46.543 1.00 32.12 222 GLN A O 1
ATOM 1776 N N . GLU A 1 223 ? 15.101 -56.820 -48.245 1.00 33.62 223 GLU A N 1
ATOM 1777 C CA . GLU A 1 223 ? 14.944 -58.202 -48.686 1.00 33.62 223 GLU A CA 1
ATOM 1778 C C . GLU A 1 223 ? 15.082 -58.234 -50.216 1.00 33.62 223 GLU A C 1
ATOM 1780 O O . GLU A 1 223 ? 14.546 -57.364 -50.908 1.00 33.62 223 GLU A O 1
ATOM 1785 N N . ASN A 1 224 ? 15.755 -59.291 -50.681 1.00 33.41 224 ASN A N 1
ATOM 1786 C CA . ASN A 1 224 ? 15.821 -59.868 -52.031 1.00 33.41 224 ASN A CA 1
ATOM 1787 C C . ASN A 1 224 ? 16.934 -59.396 -52.985 1.00 33.41 224 ASN A C 1
ATOM 1789 O O . ASN A 1 224 ? 16.893 -58.287 -53.516 1.00 33.41 224 ASN A O 1
ATOM 1793 N N . GLY A 1 225 ? 17.850 -60.331 -53.285 1.00 32.78 225 GLY A N 1
ATOM 1794 C CA . GLY A 1 225 ? 18.792 -60.285 -54.407 1.00 32.78 225 GLY A CA 1
ATOM 1795 C C . GLY A 1 225 ? 20.102 -60.992 -54.122 1.00 32.78 225 GLY A C 1
ATOM 1796 O O . GLY A 1 225 ? 21.090 -60.256 -53.931 1.00 32.78 225 GLY A O 1
#

Sequence (225 aa):
MPPPPEYLAFYQWIKEDFKAHAVIHFGKHGNLEWLPGRSVALGPEDFPQIALGTLPNLYPFIVNDPGEGAQAKRRSSAVIIDHLTPPLTRAGLYEEFDKAERLLEEHAHCEILYPERAQELKHEIEHLLENAEWSAELPQDEDPLNALSNHLCELKESQIRSGLHIFGQIPEGEKRIDFLLSLLRMSSAERPGLLQALLGKVTIIILIHFLSAKGTGSKKWQENG

Foldseek 3Di:
DADDPVQLVVLVCVCPVVNDQADEDEEADDCLLVGDADQFDGDDPGRSCSRNPPHAYEYEHEPVRVPSVVSCCGRNVYDYDYDYWFQKAFQADDDLLVVLVVLLVVLVVCVPPPVVVNVVSVVVNVVSLVPDPCVVVFDDDPDSSVSSVVVSVCNRRDIDGPDGDDGPDDDDDPSNVRRVLVVQQDADPVGHRPVVVVVVVVCVVVVVVVVVVVPPDDDDDDDDD

Mean predicted aligned error: 10.5 Å

Radius of gyration: 30.15 Å; Cα contacts (8 Å, |Δi|>4): 245; chains: 1; bounding box: 59×78×86 Å